Protein AF-C5K5T2-F1 (afdb_monomer)

Secondary structure (DSSP, 8-state):
--------SSTT-S----SB-TTT-SB-B-SSSS-B-S-HHHHHH-SSEEEEE---SSS-HHHHHHHHHHHHTTTS-EEEEEEEEPSS-TTSEEEEEEEEESSHHHHHHHHTS--B--GGGTTPBPEEEETTT--B--TTHHHHHHHHHHHHHHHHHHHHHHHHHH----HHHHHHHHH-S------

Sequence (187 aa):
YPLSPYKRLRPSSLHHYPEVSNVTGERINWYSKDPQSGYEGAKMFGPHTIELDGMPMGRTPEYMQERLRRFFSKFGIVKICRAIPHELDPYQCQGKAYVTFRDRRSVFRALKAPLKFPASLHDKFVRMRDLDTDKRNDPLYLVKSEHNNQQLVSVARQLHQILLREGPRPLSTVWQGVMEQEFKTER

Radius of gyration: 24.68 Å; Cα contacts (8 Å, |Δi|>4): 248; chains: 1; bounding box: 50×38×78 Å

Solvent-accessible surface area (backbone atoms only — not comparable to full-atom values): 11006 Å² total; per-residue (Å²): 130,87,78,74,76,89,75,69,93,56,84,84,60,87,83,69,73,68,63,46,37,92,89,77,73,36,60,43,42,70,91,46,99,60,76,39,66,85,50,63,63,35,74,74,72,35,74,44,23,31,43,35,38,56,47,52,62,88,43,40,25,68,62,50,25,55,54,49,46,63,60,49,48,77,46,38,63,66,74,45,60,44,41,39,48,24,93,92,41,69,61,22,25,60,24,39,32,40,40,21,32,75,44,66,70,27,47,60,52,48,43,71,52,70,49,67,46,56,71,96,48,73,53,35,64,43,45,37,33,33,62,81,75,69,50,62,37,60,78,54,49,65,62,53,50,53,51,50,51,52,49,52,52,51,52,53,51,51,54,50,51,47,39,73,75,73,43,93,71,64,64,79,67,53,57,58,62,72,73,43,88,72,90,73,79,94,126

InterPro domains:
  IPR000504 RNA recognition motif domain [PF00076] (60-112)
  IPR000504 RNA recognition motif domain [PS50102] (48-138)
  IPR012677 Nucleotide-binding alpha-beta plait domain superfamily [G3DSA:3.30.70.330] (57-134)
  IPR035979 RNA-binding domain superfamily [SSF54928] (47-113)

pLDDT: mean 79.69, std 15.02, range [33.97, 96.25]

Foldseek 3Di:
DPPDQDDDPDPPDPPDDPQADPVPRAGWDPVDPDTDRPLVLCVVVHAQKKKKAQFFFPFAFVVVQVVVCVVLVVLHAWPDKTFDADPVGNGTGPRMIMIHHPDNSSSVVVLADWDFDPVVRVRDTIWMARSVPRDIHDNCNVVVVVVVVVLVVVLVVVVVVCCVPPNDDDPVVSVVVSPDPDPDDDD

Structure (mmCIF, N/CA/C/O backbone):
data_AF-C5K5T2-F1
#
_entry.id   AF-C5K5T2-F1
#
loop_
_atom_site.group_PDB
_atom_site.id
_atom_site.type_symbol
_atom_site.label_atom_id
_atom_site.label_alt_id
_atom_site.label_comp_id
_atom_site.label_asym_id
_atom_site.label_entity_id
_atom_site.label_seq_id
_atom_site.pdbx_PDB_ins_code
_atom_site.Cartn_x
_atom_site.Cartn_y
_atom_site.Cartn_z
_atom_site.occupancy
_atom_site.B_iso_or_equiv
_atom_site.auth_seq_id
_atom_site.auth_comp_id
_atom_site.auth_asym_id
_atom_site.auth_atom_id
_atom_site.pdbx_PDB_model_num
ATOM 1 N N . TYR A 1 1 ? -22.416 -7.603 -16.856 1.00 35.41 1 TYR A N 1
ATOM 2 C CA . TYR A 1 1 ? -23.268 -6.611 -17.538 1.00 35.41 1 TYR A CA 1
ATOM 3 C C . TYR A 1 1 ? -22.918 -6.603 -19.013 1.00 35.41 1 TYR A C 1
ATOM 5 O O . TYR A 1 1 ? -21.726 -6.605 -19.304 1.00 35.41 1 TYR A O 1
ATOM 13 N N . PRO A 1 2 ? -23.893 -6.647 -19.936 1.00 36.00 2 PRO A N 1
ATOM 14 C CA . PRO A 1 2 ? -23.592 -6.518 -21.353 1.00 36.00 2 PRO A CA 1
ATOM 15 C C . PRO A 1 2 ? -23.146 -5.075 -21.617 1.00 36.00 2 PRO A C 1
ATOM 17 O O . PRO A 1 2 ? -23.919 -4.133 -21.460 1.00 36.00 2 PRO A O 1
ATOM 20 N N . LEU A 1 3 ? -21.869 -4.905 -21.954 1.00 44.50 3 LEU A N 1
ATOM 21 C CA . LEU A 1 3 ? -21.296 -3.635 -22.391 1.00 44.5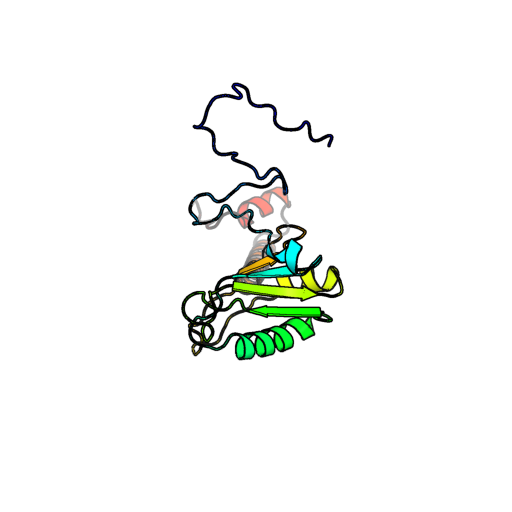0 3 LEU A CA 1
ATOM 22 C C . LEU A 1 3 ? -21.840 -3.341 -23.790 1.00 44.50 3 LEU A C 1
ATOM 24 O O . LEU A 1 3 ? -21.329 -3.866 -24.777 1.00 44.50 3 LEU A O 1
ATOM 28 N N . SER A 1 4 ? -22.898 -2.535 -23.888 1.00 47.34 4 SER A N 1
ATOM 29 C CA . SER A 1 4 ? -23.245 -1.949 -25.184 1.00 47.34 4 SER A CA 1
ATOM 30 C C . SER A 1 4 ? -22.093 -1.033 -25.603 1.00 47.34 4 SER A C 1
ATOM 32 O O . SER A 1 4 ? -21.752 -0.124 -24.841 1.00 47.34 4 SER A O 1
ATOM 34 N N . PRO A 1 5 ? -21.464 -1.263 -26.769 1.00 53.78 5 PRO A N 1
ATOM 35 C CA . PRO A 1 5 ? -20.365 -0.428 -27.222 1.00 53.78 5 PRO A CA 1
ATOM 36 C C . PRO A 1 5 ? -20.865 1.007 -27.399 1.00 53.78 5 PRO A C 1
ATOM 38 O O . PRO A 1 5 ? -21.945 1.237 -27.949 1.00 53.78 5 PRO A O 1
ATOM 41 N N . TYR A 1 6 ? -20.083 1.970 -26.915 1.00 59.44 6 TYR A N 1
ATOM 42 C CA . TYR A 1 6 ? -20.403 3.389 -27.018 1.00 59.44 6 TYR A CA 1
ATOM 43 C C . TYR A 1 6 ? -20.652 3.776 -28.486 1.00 59.44 6 TYR A C 1
ATOM 45 O O . TYR A 1 6 ? -19.745 3.738 -29.320 1.00 59.44 6 TYR A O 1
ATOM 53 N N . LYS A 1 7 ? -21.895 4.149 -28.810 1.00 56.34 7 LYS A N 1
ATOM 54 C CA . LYS A 1 7 ? -22.274 4.695 -30.119 1.00 56.34 7 LYS A CA 1
ATOM 55 C C . LYS A 1 7 ? -22.286 6.217 -30.036 1.00 56.34 7 LYS A C 1
ATOM 57 O O . LYS A 1 7 ? -23.031 6.795 -29.249 1.00 56.34 7 LYS A O 1
ATOM 62 N N . ARG A 1 8 ? -21.474 6.866 -30.874 1.00 56.47 8 ARG A N 1
ATOM 63 C CA . ARG A 1 8 ? -21.438 8.330 -30.995 1.00 56.47 8 ARG A CA 1
ATOM 64 C C . ARG A 1 8 ? -22.813 8.864 -31.409 1.00 56.47 8 ARG A C 1
ATOM 66 O O . ARG A 1 8 ? -23.367 8.408 -32.403 1.00 56.47 8 ARG A O 1
ATOM 73 N N . LEU A 1 9 ? -23.296 9.892 -30.709 1.00 59.03 9 LEU A N 1
ATOM 74 C CA . LEU A 1 9 ? -24.494 10.656 -31.094 1.00 59.03 9 LEU A CA 1
ATOM 75 C C . LEU A 1 9 ? -24.291 11.420 -32.415 1.00 59.03 9 LEU A C 1
ATOM 77 O O . LEU A 1 9 ? -25.218 11.542 -33.209 1.00 59.03 9 LEU A O 1
ATOM 81 N N . ARG A 1 10 ? -23.067 11.899 -32.678 1.00 66.25 10 ARG A N 1
ATOM 82 C CA . ARG A 1 10 ? -22.646 12.460 -33.972 1.00 66.25 10 ARG A CA 1
ATOM 83 C C . ARG A 1 10 ? -21.270 11.903 -34.345 1.00 66.25 10 ARG A C 1
ATOM 85 O O . ARG A 1 10 ? -20.282 12.309 -33.734 1.00 66.25 10 ARG A O 1
ATOM 92 N N . PRO A 1 11 ? -21.172 10.988 -35.326 1.00 61.81 11 PRO A N 1
ATOM 93 C CA . PRO A 1 11 ? -19.897 10.381 -35.715 1.00 61.81 11 PRO A CA 1
ATOM 94 C C . PRO A 1 11 ? -18.838 11.408 -36.143 1.00 61.81 11 PRO A C 1
ATOM 96 O O . PRO A 1 11 ? -17.649 11.166 -35.942 1.00 61.81 11 PRO A O 1
ATOM 99 N N . SER A 1 12 ? -19.290 12.545 -36.686 1.00 59.56 12 SER A N 1
ATOM 100 C CA . SER A 1 12 ? -18.498 13.619 -37.293 1.00 59.56 12 SER A CA 1
ATOM 101 C C . SER A 1 12 ? -17.975 14.691 -36.329 1.00 59.56 12 SER A C 1
ATOM 103 O O . SER A 1 12 ? -17.227 15.564 -36.756 1.00 59.56 12 SER A O 1
ATOM 105 N N . SER A 1 13 ? -18.355 14.672 -35.047 1.00 54.59 13 SER A N 1
ATOM 106 C CA . SER A 1 13 ? -17.868 15.675 -34.091 1.00 54.59 13 SER A CA 1
ATOM 107 C C . SER A 1 13 ? -16.453 15.329 -33.613 1.00 54.59 13 SER A C 1
ATOM 109 O O . SER A 1 13 ? -16.242 14.282 -33.004 1.00 54.59 13 SER A O 1
ATOM 111 N N . LEU A 1 14 ? -15.491 16.221 -33.871 1.00 54.31 14 LEU A N 1
ATOM 112 C CA . LEU A 1 14 ? -14.090 16.109 -33.433 1.00 54.31 14 LEU A CA 1
ATOM 113 C C . LEU A 1 14 ? -13.870 16.521 -31.964 1.00 54.31 14 LEU A C 1
ATOM 115 O O . LEU A 1 14 ? -12.767 16.374 -31.451 1.00 54.31 14 LEU A O 1
ATOM 119 N N . HIS A 1 15 ? -14.895 17.043 -31.283 1.00 52.91 15 HIS A N 1
ATOM 120 C CA . HIS A 1 15 ? -14.737 17.745 -30.001 1.00 52.91 15 HIS A CA 1
ATOM 121 C C . HIS A 1 15 ? -15.060 16.920 -28.749 1.00 52.91 15 HIS A C 1
ATOM 123 O O . HIS A 1 15 ? -14.936 17.436 -27.643 1.00 52.91 15 HIS A O 1
ATOM 129 N N . HIS A 1 16 ? -15.440 15.648 -28.884 1.00 57.75 16 HIS A N 1
ATOM 130 C CA . HIS A 1 16 ? -15.626 14.772 -27.727 1.00 57.75 16 HIS A CA 1
ATOM 131 C C . HIS A 1 16 ? -14.458 13.798 -27.599 1.00 57.75 16 HIS A C 1
ATOM 133 O O . HIS A 1 16 ? -14.408 12.769 -28.277 1.00 57.75 16 HIS A O 1
ATOM 139 N N . TYR A 1 17 ? -13.529 14.124 -26.699 1.00 62.12 17 TYR A N 1
ATOM 140 C CA . TYR A 1 17 ? -12.576 13.147 -26.188 1.00 62.12 17 TYR A CA 1
ATOM 141 C C . TYR A 1 17 ? -13.359 12.051 -25.459 1.00 62.12 17 TYR A C 1
ATOM 143 O O . TYR A 1 17 ? -14.250 12.377 -24.668 1.00 62.12 17 TYR A O 1
ATOM 151 N N . PRO A 1 18 ? -13.088 10.761 -25.717 1.00 67.06 18 PRO A N 1
ATOM 152 C CA . PRO A 1 18 ? -13.735 9.708 -24.960 1.00 67.06 18 PRO A CA 1
ATOM 153 C C . PRO A 1 18 ? -13.369 9.870 -23.483 1.00 67.06 18 PRO A C 1
ATOM 155 O O . PRO A 1 18 ? -12.200 9.849 -23.107 1.00 67.06 18 PRO A O 1
ATOM 158 N N . GLU A 1 19 ? -14.379 10.051 -22.633 1.00 69.31 19 GLU A N 1
ATOM 159 C CA . GLU A 1 19 ? -14.174 10.147 -21.183 1.00 69.31 19 GLU A CA 1
ATOM 160 C C . GLU A 1 19 ? -13.616 8.839 -20.615 1.00 69.31 19 GLU A C 1
ATOM 162 O O . GLU A 1 19 ? -12.980 8.837 -19.564 1.00 69.31 19 GLU A O 1
ATOM 167 N N . VAL A 1 20 ? -13.849 7.733 -21.328 1.00 72.62 20 VAL A N 1
ATOM 168 C CA . VAL A 1 20 ? -13.567 6.368 -20.911 1.00 72.62 20 VAL A CA 1
ATOM 169 C C . VAL A 1 20 ? -12.807 5.629 -22.013 1.00 72.62 20 VAL A C 1
ATOM 171 O O . VAL A 1 20 ? -13.146 5.725 -23.191 1.00 72.62 20 VAL A O 1
ATOM 174 N N . SER A 1 21 ? -11.777 4.877 -21.640 1.00 66.44 21 SER A N 1
ATOM 175 C CA . SER A 1 21 ? -10.972 4.073 -22.557 1.00 66.44 21 SER A CA 1
ATOM 176 C C . SER A 1 21 ? -11.772 2.908 -23.126 1.00 66.44 21 SER A C 1
ATOM 178 O O . SER A 1 21 ? -12.371 2.129 -22.393 1.00 66.44 21 SER A O 1
ATOM 180 N N . ASN A 1 22 ? -11.722 2.738 -24.448 1.00 60.41 22 ASN A N 1
ATOM 181 C CA . ASN A 1 22 ? -12.384 1.626 -25.137 1.00 60.41 22 ASN A CA 1
ATOM 182 C C . ASN A 1 22 ? -11.751 0.259 -24.826 1.00 60.41 22 ASN A C 1
ATOM 184 O O . ASN A 1 22 ? -12.369 -0.769 -25.081 1.00 60.41 22 ASN A O 1
ATOM 188 N N . VAL A 1 23 ? -10.514 0.244 -24.320 1.00 60.78 23 VAL A N 1
ATOM 189 C CA . VAL A 1 23 ? -9.774 -0.988 -24.011 1.00 60.78 23 VAL A CA 1
ATOM 190 C C . VAL A 1 23 ? -10.011 -1.419 -22.568 1.00 60.78 23 VAL A C 1
ATOM 192 O O . VAL A 1 23 ? -10.144 -2.608 -22.299 1.00 60.78 23 VAL A O 1
ATOM 195 N N . THR A 1 24 ? -10.049 -0.459 -21.643 1.00 61.28 24 THR A N 1
ATOM 196 C CA . THR A 1 24 ? -10.096 -0.723 -20.195 1.00 61.28 24 THR A CA 1
ATOM 197 C C . THR A 1 24 ? -11.450 -0.407 -19.566 1.00 61.28 24 THR A C 1
ATOM 199 O O . THR A 1 24 ? -11.773 -0.965 -18.526 1.00 61.28 24 THR A O 1
ATOM 202 N N . GLY A 1 25 ? -12.276 0.438 -20.189 1.00 68.12 25 GLY A N 1
ATOM 203 C CA . GLY A 1 25 ? -13.557 0.871 -19.624 1.00 68.12 25 GLY A CA 1
ATOM 204 C C . GLY A 1 25 ? -13.422 1.891 -18.487 1.00 68.12 25 GLY A C 1
ATOM 205 O O . GLY A 1 25 ? -14.394 2.145 -17.780 1.00 68.12 25 GLY A O 1
ATOM 206 N N . GLU A 1 26 ? -12.247 2.501 -18.316 1.00 69.00 26 GLU A N 1
ATOM 207 C CA . GLU A 1 26 ? -11.931 3.426 -17.218 1.00 69.00 26 GLU A CA 1
ATOM 208 C C . GLU A 1 26 ? -11.691 4.855 -17.695 1.00 69.00 26 GLU A C 1
ATOM 210 O O . GLU A 1 26 ? -11.410 5.087 -18.871 1.00 69.00 26 GLU A O 1
ATOM 215 N N . ARG A 1 27 ? -11.784 5.822 -16.771 1.00 72.06 27 ARG A N 1
ATOM 216 C CA . ARG A 1 27 ? -11.590 7.241 -17.085 1.00 72.06 27 ARG A CA 1
ATOM 217 C C . ARG A 1 27 ? -10.184 7.505 -17.615 1.00 72.06 27 ARG A C 1
ATOM 219 O O . ARG A 1 27 ? -9.207 7.168 -16.954 1.00 72.06 27 ARG A O 1
ATOM 226 N N . ILE A 1 28 ? -10.100 8.153 -18.772 1.00 73.94 28 ILE A N 1
ATOM 227 C CA . ILE A 1 28 ? -8.819 8.538 -19.365 1.00 73.94 28 ILE A CA 1
ATOM 228 C C . ILE A 1 28 ? -8.346 9.853 -18.747 1.00 73.94 28 ILE A C 1
ATOM 230 O O . ILE A 1 28 ? -9.074 10.849 -18.729 1.00 73.94 28 ILE A O 1
ATOM 234 N N . ASN A 1 29 ? -7.098 9.871 -18.288 1.00 74.62 29 ASN A N 1
ATOM 235 C CA . ASN A 1 29 ? -6.396 11.106 -17.987 1.00 74.62 29 ASN A CA 1
ATOM 236 C C . ASN A 1 29 ? -5.827 11.709 -19.281 1.00 74.62 29 ASN A C 1
ATOM 238 O O . ASN A 1 29 ? -4.866 11.187 -19.845 1.00 74.62 29 ASN A O 1
ATOM 242 N N . TRP A 1 30 ? -6.422 12.817 -19.723 1.00 74.94 30 TRP A N 1
ATOM 243 C CA . TRP A 1 30 ? -6.027 13.559 -20.927 1.00 74.94 30 TRP A CA 1
ATOM 244 C C . TRP A 1 30 ? -4.994 14.664 -20.671 1.00 74.94 30 TRP A C 1
ATOM 246 O O . TRP A 1 30 ? -4.532 15.290 -21.618 1.00 74.94 30 TRP A O 1
ATOM 256 N N . TYR A 1 31 ? -4.631 14.930 -19.412 1.00 67.94 31 TYR A N 1
ATOM 257 C CA . TYR A 1 31 ? -3.646 15.967 -19.078 1.00 67.94 31 TYR A CA 1
ATOM 258 C C . TYR A 1 31 ? -2.200 15.544 -19.378 1.00 67.94 31 TYR A C 1
ATOM 260 O O . TYR A 1 31 ? -1.294 16.377 -19.366 1.00 67.94 31 TYR A O 1
ATOM 268 N N . SER A 1 32 ? -1.971 14.254 -19.620 1.00 66.56 32 SER A N 1
ATOM 269 C CA . SER A 1 32 ? -0.669 13.688 -19.973 1.00 66.56 32 SER A CA 1
ATOM 270 C C . SER A 1 32 ? -0.459 13.689 -21.493 1.00 66.56 32 SER A C 1
ATOM 272 O O . SER A 1 32 ? -1.425 13.700 -22.250 1.00 66.56 32 SER A O 1
ATOM 274 N N . LYS A 1 33 ? 0.808 13.667 -21.947 1.00 70.31 33 LYS A N 1
ATOM 275 C CA . LYS A 1 33 ? 1.155 13.610 -23.385 1.00 70.31 33 LYS A CA 1
ATOM 276 C C . LYS A 1 33 ? 0.481 12.435 -24.097 1.00 70.31 33 LYS A C 1
ATOM 278 O O . LYS A 1 33 ? 0.004 12.600 -25.213 1.00 70.31 33 LYS A O 1
ATOM 283 N N . ASP A 1 34 ? 0.414 11.296 -23.412 1.00 76.25 34 ASP A N 1
ATOM 284 C CA . ASP A 1 34 ? -0.321 10.117 -23.845 1.00 76.25 34 ASP A CA 1
ATOM 285 C C . ASP A 1 34 ? -1.530 9.889 -22.926 1.00 76.25 34 ASP A C 1
ATOM 287 O O . ASP A 1 34 ? -1.398 10.037 -21.705 1.00 76.25 34 ASP A O 1
ATOM 291 N N . PRO A 1 35 ? -2.701 9.513 -23.472 1.00 72.62 35 PRO A N 1
ATOM 292 C CA . PRO A 1 35 ? -3.875 9.190 -22.672 1.00 72.62 35 PRO A CA 1
ATOM 293 C C . PRO A 1 35 ? -3.607 7.961 -21.798 1.00 72.62 35 PRO A C 1
ATOM 295 O O . PRO A 1 35 ? -3.318 6.878 -22.309 1.00 72.62 35 PRO A O 1
ATOM 298 N N . GLN A 1 36 ? -3.737 8.123 -20.481 1.00 74.06 36 GLN A N 1
ATOM 299 C CA . GLN A 1 36 ? -3.474 7.059 -19.505 1.00 74.06 36 GLN A CA 1
ATOM 300 C C . GLN A 1 36 ? -4.751 6.625 -18.780 1.00 74.06 36 GLN A C 1
ATOM 302 O O . GLN A 1 36 ? -5.565 7.456 -18.376 1.00 74.06 36 GLN A O 1
ATOM 307 N N . SER A 1 37 ? -4.903 5.313 -18.596 1.00 74.88 37 SER A N 1
ATOM 308 C CA . SER A 1 37 ? -5.978 4.675 -17.819 1.00 74.88 37 SER A CA 1
ATOM 309 C C . SER A 1 37 ? -5.605 4.556 -16.338 1.00 74.88 37 SER A C 1
ATOM 311 O O . SER A 1 37 ? -6.477 4.505 -15.474 1.00 74.88 37 SER A O 1
ATOM 313 N N . GLY A 1 38 ? -4.302 4.488 -16.029 1.00 75.12 38 GLY A N 1
ATOM 314 C CA . GLY A 1 38 ? -3.792 4.256 -14.672 1.00 75.12 38 GLY A CA 1
ATOM 315 C C . GLY A 1 38 ? -3.755 2.781 -14.251 1.00 75.12 38 GLY A C 1
ATOM 316 O O . GLY A 1 38 ? -3.515 2.489 -13.082 1.00 75.12 38 GLY A O 1
ATOM 317 N N . TYR A 1 39 ? -3.995 1.860 -15.189 1.00 78.62 39 TYR A N 1
ATOM 318 C CA . TYR A 1 39 ? -3.937 0.402 -15.001 1.00 78.62 39 TYR A CA 1
ATOM 319 C C . TYR A 1 39 ? -2.915 -0.254 -15.942 1.00 78.62 39 TYR A C 1
ATOM 321 O O . TYR A 1 39 ? -2.864 -1.480 -16.078 1.00 78.62 39 TYR A O 1
ATOM 329 N N . GLU A 1 40 ? -2.050 0.547 -16.578 1.00 79.69 40 GLU A N 1
ATOM 330 C CA . GLU A 1 40 ? -0.994 0.041 -17.461 1.00 79.69 40 GLU A CA 1
ATOM 331 C C . GLU A 1 40 ? -0.062 -0.932 -16.719 1.00 79.69 40 GLU A C 1
ATOM 333 O O . GLU A 1 40 ? 0.391 -1.922 -17.296 1.00 79.69 40 GLU A O 1
ATOM 338 N N . GLY A 1 41 ? 0.159 -0.701 -15.417 1.00 76.88 41 GLY A N 1
ATOM 339 C CA . GLY A 1 41 ? 0.952 -1.576 -14.554 1.00 76.88 41 GLY A CA 1
ATOM 340 C C . GLY A 1 41 ? 0.412 -3.008 -14.472 1.00 76.88 41 GLY A C 1
ATOM 341 O O . GLY A 1 41 ? 1.186 -3.952 -14.608 1.00 76.88 41 GLY A O 1
ATOM 342 N N . ALA A 1 42 ? -0.904 -3.197 -14.332 1.00 80.94 42 ALA A N 1
ATOM 343 C CA . ALA A 1 42 ? -1.506 -4.534 -14.292 1.00 80.94 42 ALA A CA 1
ATOM 344 C C . ALA A 1 42 ? -1.403 -5.235 -15.652 1.00 80.94 42 ALA A C 1
ATOM 346 O O . ALA A 1 42 ? -1.144 -6.434 -15.729 1.00 80.94 42 ALA A O 1
ATOM 347 N N . LYS A 1 43 ? -1.529 -4.478 -16.749 1.00 82.31 43 LYS A N 1
ATOM 348 C CA . LYS A 1 43 ? -1.364 -5.020 -18.102 1.00 82.31 43 LYS A CA 1
ATOM 349 C C . LYS A 1 43 ? 0.073 -5.478 -18.373 1.00 82.31 43 LYS A C 1
ATOM 351 O O . LYS A 1 43 ? 0.262 -6.487 -19.046 1.00 82.31 43 LYS A O 1
ATOM 356 N N . MET A 1 44 ? 1.073 -4.755 -17.862 1.00 84.81 44 MET A N 1
ATOM 357 C CA . MET A 1 44 ? 2.484 -5.111 -18.047 1.00 84.81 44 MET A CA 1
ATOM 358 C C . MET A 1 44 ? 2.965 -6.222 -17.111 1.00 84.81 44 MET A C 1
ATOM 360 O O . MET A 1 44 ? 3.696 -7.107 -17.550 1.00 84.81 44 MET A O 1
ATOM 364 N N . PHE A 1 45 ? 2.595 -6.179 -15.828 1.00 87.06 45 PHE A N 1
ATOM 365 C CA . PHE A 1 45 ? 3.153 -7.080 -14.810 1.00 87.06 45 PHE A CA 1
ATOM 366 C C . PHE A 1 45 ? 2.229 -8.246 -14.431 1.00 87.06 45 PHE A C 1
ATOM 368 O O . PHE A 1 45 ? 2.689 -9.211 -13.816 1.00 87.06 45 PHE A O 1
ATOM 375 N N . GLY A 1 46 ? 0.966 -8.202 -14.859 1.00 87.50 46 GLY A N 1
ATOM 376 C CA . GLY A 1 46 ? -0.027 -9.249 -14.653 1.00 87.50 46 GLY A CA 1
ATOM 377 C C . GLY A 1 46 ? -0.953 -8.998 -13.454 1.00 87.50 46 GLY A C 1
ATOM 378 O O . GLY A 1 46 ? -1.022 -7.888 -12.933 1.00 87.50 46 GLY A O 1
ATOM 379 N N . PRO A 1 47 ? -1.705 -10.027 -13.023 1.00 89.81 47 PRO A N 1
ATOM 380 C CA . PRO A 1 47 ? -2.600 -9.923 -11.875 1.00 89.81 47 PRO A CA 1
ATOM 381 C C . PRO A 1 47 ? -1.820 -9.853 -10.557 1.00 89.81 47 PRO A C 1
ATOM 383 O O . PRO A 1 47 ? -0.672 -10.300 -10.467 1.00 89.81 47 PRO A O 1
ATOM 386 N N . HIS A 1 48 ? -2.489 -9.396 -9.498 1.00 93.12 48 HIS A N 1
ATOM 387 C CA . HIS A 1 48 ? -1.944 -9.236 -8.146 1.00 93.12 48 HIS A CA 1
ATOM 388 C C . HIS A 1 48 ? -0.812 -8.202 -8.062 1.00 93.12 48 HIS A C 1
ATOM 390 O O . HIS A 1 48 ? 0.127 -8.351 -7.263 1.00 93.12 48 HIS A O 1
ATOM 396 N N . THR A 1 49 ? -0.895 -7.164 -8.894 1.00 93.25 49 THR A N 1
ATOM 397 C CA . THR A 1 49 ? 0.057 -6.056 -8.924 1.00 93.25 49 THR A CA 1
ATOM 398 C C . THR A 1 49 ? -0.436 -4.891 -8.076 1.00 93.25 49 THR A C 1
ATOM 400 O O . THR A 1 49 ? -1.547 -4.389 -8.233 1.00 93.25 49 THR A O 1
ATOM 403 N N . ILE A 1 50 ? 0.438 -4.430 -7.190 1.00 94.06 50 ILE A N 1
ATOM 404 C CA . ILE A 1 50 ? 0.263 -3.217 -6.401 1.00 94.06 50 ILE A CA 1
ATOM 405 C C . ILE A 1 50 ? 1.063 -2.097 -7.054 1.00 94.06 50 ILE A C 1
ATOM 407 O O . ILE A 1 50 ? 2.256 -2.257 -7.320 1.00 94.06 50 ILE A O 1
ATOM 411 N N . GLU A 1 51 ? 0.416 -0.958 -7.258 1.00 94.44 51 GLU A N 1
ATOM 412 C CA . GLU A 1 51 ? 1.059 0.315 -7.554 1.00 94.44 51 GLU A CA 1
ATOM 413 C C . GLU A 1 51 ? 1.444 1.022 -6.251 1.00 94.44 51 GLU A C 1
ATOM 415 O O . GLU A 1 51 ? 0.647 1.143 -5.319 1.00 94.44 51 GLU A O 1
ATOM 420 N N . LEU A 1 52 ? 2.688 1.482 -6.200 1.00 92.69 52 LEU A N 1
ATOM 421 C CA . LEU A 1 52 ? 3.268 2.274 -5.131 1.00 92.69 52 LEU A CA 1
ATOM 422 C C . LEU A 1 52 ? 3.518 3.678 -5.664 1.00 92.69 52 LEU A C 1
ATOM 424 O O . LEU A 1 52 ? 4.218 3.841 -6.664 1.00 92.69 52 LEU A O 1
ATOM 428 N N . ASP A 1 53 ? 2.993 4.671 -4.964 1.00 91.06 53 ASP A N 1
ATOM 429 C CA . ASP A 1 53 ? 3.146 6.084 -5.285 1.00 91.06 53 ASP A CA 1
ATOM 430 C C . ASP A 1 53 ? 3.816 6.830 -4.120 1.00 91.06 53 ASP A C 1
ATOM 432 O O . ASP A 1 53 ? 3.618 6.501 -2.944 1.00 91.06 53 ASP A O 1
ATOM 436 N N . GLY A 1 54 ? 4.626 7.836 -4.448 1.00 86.56 54 GLY A N 1
ATOM 437 C CA . GLY A 1 54 ? 5.427 8.598 -3.487 1.00 86.56 54 GLY A CA 1
ATOM 438 C C . GLY A 1 54 ? 6.831 8.037 -3.232 1.00 86.56 54 GLY A C 1
ATOM 439 O O . GLY A 1 54 ? 7.395 8.263 -2.159 1.00 86.56 54 GLY A O 1
ATOM 440 N N . MET A 1 55 ? 7.417 7.321 -4.197 1.00 88.38 55 MET A N 1
ATOM 441 C CA . MET A 1 55 ? 8.805 6.854 -4.108 1.00 88.38 55 MET A CA 1
ATOM 442 C C . MET A 1 55 ? 9.798 8.039 -4.052 1.00 88.38 55 MET A C 1
ATOM 444 O O . MET A 1 55 ? 9.600 9.050 -4.729 1.00 88.38 55 MET A O 1
ATOM 448 N N . PRO A 1 56 ? 10.875 7.954 -3.249 1.00 84.06 56 PRO A N 1
ATOM 449 C CA . PRO A 1 56 ? 11.866 9.020 -3.126 1.00 84.06 56 PRO A CA 1
ATOM 450 C C . PRO A 1 56 ? 12.684 9.178 -4.415 1.00 84.06 56 PRO A C 1
ATOM 452 O O . PRO A 1 56 ? 13.084 8.189 -5.026 1.00 84.06 56 PRO A O 1
ATOM 455 N N . MET A 1 57 ? 12.989 10.423 -4.787 1.00 77.31 57 MET A N 1
ATOM 456 C CA . MET A 1 57 ? 13.678 10.767 -6.044 1.00 77.31 57 MET A CA 1
ATOM 457 C C . MET A 1 57 ? 15.213 10.870 -5.921 1.00 77.31 57 MET A C 1
ATOM 459 O O . MET A 1 57 ? 15.876 11.337 -6.831 1.00 77.31 57 MET A O 1
ATOM 463 N N . GLY A 1 58 ? 15.811 10.414 -4.818 1.00 73.75 58 GLY A N 1
ATOM 464 C CA . GLY A 1 58 ? 17.256 10.555 -4.559 1.00 73.75 58 GLY A CA 1
ATOM 465 C C . GLY A 1 58 ? 18.076 9.265 -4.651 1.00 73.75 58 GLY A C 1
ATOM 466 O O . GLY A 1 58 ? 19.201 9.228 -4.154 1.00 73.75 58 GLY A O 1
ATOM 467 N N . ARG A 1 59 ? 17.506 8.169 -5.170 1.00 82.19 59 ARG A N 1
ATOM 468 C CA . ARG A 1 59 ? 18.160 6.848 -5.219 1.00 82.19 59 ARG A CA 1
ATOM 469 C C . ARG A 1 59 ? 17.875 6.116 -6.522 1.00 82.19 59 ARG A C 1
ATOM 471 O O . ARG A 1 59 ? 16.829 6.321 -7.138 1.00 82.19 59 ARG A O 1
ATOM 478 N N . THR A 1 60 ? 18.787 5.205 -6.857 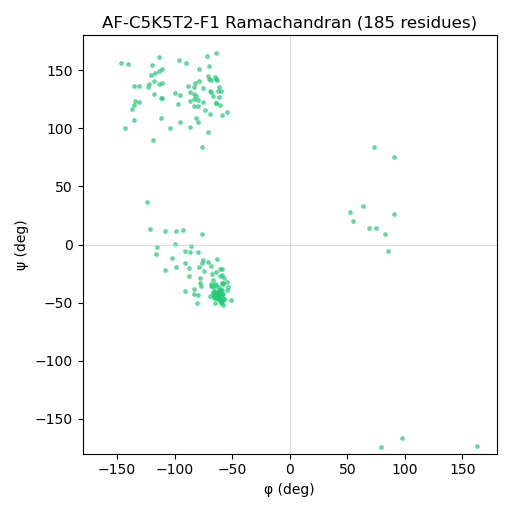1.00 88.56 60 THR A N 1
ATOM 479 C CA . THR A 1 60 ? 18.678 4.377 -8.053 1.00 88.56 60 THR A CA 1
ATOM 480 C C . THR A 1 60 ? 17.479 3.431 -7.981 1.00 88.56 60 THR A C 1
ATOM 482 O O . THR A 1 60 ? 17.162 2.901 -6.901 1.00 88.56 60 THR A O 1
ATOM 485 N N . PRO A 1 61 ? 16.809 3.180 -9.117 1.00 89.56 61 PRO A N 1
ATOM 486 C CA . PRO A 1 61 ? 15.716 2.220 -9.195 1.00 89.56 61 PRO A CA 1
ATOM 487 C C . PRO A 1 61 ? 16.093 0.833 -8.673 1.00 89.56 61 PRO A C 1
ATOM 489 O O . PRO A 1 61 ? 15.261 0.176 -8.050 1.00 89.56 61 PRO A O 1
ATOM 492 N N . GLU A 1 62 ? 17.323 0.372 -8.898 1.00 90.81 62 GLU A N 1
ATOM 493 C CA . GLU A 1 62 ? 17.818 -0.945 -8.474 1.00 90.81 62 GLU A CA 1
ATOM 494 C C . GLU A 1 62 ? 17.886 -1.039 -6.949 1.00 90.81 62 GLU A C 1
ATOM 496 O O . GLU A 1 62 ? 17.414 -2.011 -6.353 1.00 90.81 62 GLU A O 1
ATOM 501 N N . TYR A 1 63 ? 18.408 0.009 -6.303 1.00 90.38 63 TYR A N 1
ATOM 502 C CA . TYR A 1 63 ? 18.462 0.091 -4.847 1.00 90.38 63 TYR A CA 1
ATOM 503 C C . TYR A 1 63 ? 17.058 0.036 -4.237 1.00 90.38 63 TYR A C 1
ATOM 505 O O . TYR A 1 63 ? 16.811 -0.686 -3.263 1.00 90.38 63 TYR A O 1
ATOM 513 N N . MET A 1 64 ? 16.120 0.782 -4.828 1.00 89.88 64 MET A N 1
ATOM 514 C CA . MET A 1 64 ? 14.734 0.797 -4.369 1.00 89.88 64 MET A CA 1
ATOM 515 C C . MET A 1 64 ? 14.048 -0.550 -4.599 1.00 89.88 64 MET A C 1
ATOM 517 O O . MET A 1 64 ? 13.357 -1.027 -3.700 1.00 89.88 64 MET A O 1
ATOM 521 N N . GLN A 1 65 ? 14.276 -1.199 -5.742 1.00 92.50 65 GLN A N 1
ATOM 522 C CA . GLN A 1 65 ? 13.737 -2.529 -6.039 1.00 92.50 65 GLN A CA 1
ATOM 523 C C . GLN A 1 65 ? 14.153 -3.556 -4.983 1.00 92.50 65 GLN A C 1
ATOM 525 O O . GLN A 1 65 ? 13.297 -4.261 -4.452 1.00 92.50 65 GLN A O 1
ATOM 530 N N . GLU A 1 66 ? 15.433 -3.598 -4.611 1.00 91.94 66 GLU A N 1
ATOM 531 C CA . GLU A 1 66 ? 15.932 -4.536 -3.600 1.00 91.94 66 GLU A CA 1
ATOM 532 C C . GLU A 1 66 ? 15.327 -4.258 -2.208 1.00 91.94 66 GLU A C 1
ATOM 534 O O . GLU A 1 66 ? 14.862 -5.174 -1.522 1.00 91.94 66 GLU A O 1
ATOM 539 N N . ARG A 1 67 ? 15.249 -2.982 -1.800 1.00 90.88 67 ARG A N 1
ATOM 540 C CA . ARG A 1 67 ? 14.608 -2.558 -0.539 1.00 90.88 67 ARG A CA 1
ATOM 541 C C . ARG A 1 67 ? 13.131 -2.949 -0.480 1.00 90.88 67 ARG A C 1
ATOM 543 O O . ARG A 1 67 ? 12.691 -3.525 0.518 1.00 90.88 67 ARG A O 1
ATOM 550 N N . LEU A 1 68 ? 12.376 -2.637 -1.534 1.00 92.44 68 LEU A N 1
ATOM 551 C CA . LEU A 1 68 ? 10.957 -2.967 -1.631 1.00 92.44 68 LEU A CA 1
ATOM 552 C C . LEU A 1 68 ? 10.761 -4.482 -1.626 1.00 92.44 68 LEU A C 1
ATOM 554 O O . LEU A 1 68 ? 9.933 -4.986 -0.870 1.00 92.44 68 LEU A O 1
ATOM 558 N N . ARG A 1 69 ? 11.572 -5.227 -2.385 1.00 94.31 69 ARG A N 1
ATOM 559 C CA . ARG A 1 69 ? 11.510 -6.689 -2.418 1.00 94.31 69 ARG A CA 1
ATOM 560 C C . ARG A 1 69 ? 11.704 -7.288 -1.028 1.00 94.31 69 ARG A C 1
ATOM 562 O O . ARG A 1 69 ? 10.893 -8.118 -0.622 1.00 94.31 69 ARG A O 1
ATOM 569 N N . ARG A 1 70 ? 12.703 -6.834 -0.261 1.00 93.25 70 ARG A N 1
ATOM 570 C CA . ARG A 1 70 ? 12.915 -7.278 1.132 1.00 93.25 70 ARG A CA 1
ATOM 571 C C . ARG A 1 70 ? 11.733 -6.953 2.043 1.00 93.25 70 ARG A C 1
ATOM 573 O O . ARG A 1 70 ? 11.352 -7.786 2.862 1.00 93.25 70 ARG A O 1
ATOM 580 N N . PHE A 1 71 ? 11.146 -5.765 1.905 1.00 91.88 71 PHE A N 1
ATOM 581 C CA . PHE A 1 71 ? 9.977 -5.373 2.693 1.00 91.88 71 PHE A CA 1
ATOM 582 C C . PHE A 1 71 ? 8.760 -6.248 2.370 1.00 91.88 71 PHE A C 1
ATOM 584 O O . PHE A 1 71 ? 8.158 -6.830 3.272 1.00 91.88 71 PHE A O 1
ATOM 591 N N . PHE A 1 72 ? 8.437 -6.397 1.085 1.00 94.25 72 PHE A N 1
ATOM 592 C CA . PHE A 1 72 ? 7.247 -7.113 0.639 1.00 94.25 72 PHE A CA 1
ATOM 593 C C . PHE A 1 72 ? 7.351 -8.633 0.752 1.00 94.25 72 PHE A C 1
ATOM 595 O O . PHE A 1 72 ? 6.326 -9.297 0.916 1.00 94.25 72 PHE A O 1
ATOM 602 N N . SER A 1 73 ? 8.569 -9.182 0.773 1.00 94.56 73 SER A N 1
ATOM 603 C CA . SER A 1 73 ? 8.798 -10.617 0.998 1.00 94.56 73 SER A CA 1
ATOM 604 C C . SER A 1 73 ? 8.241 -11.106 2.343 1.00 94.56 73 SER A C 1
ATOM 606 O O . SER A 1 73 ? 7.948 -12.288 2.488 1.00 94.56 73 SER A O 1
ATOM 608 N N . LYS A 1 74 ? 8.017 -10.207 3.314 1.00 94.44 74 LYS A N 1
ATOM 609 C CA . LYS A 1 74 ? 7.378 -10.531 4.602 1.00 94.44 74 LYS A CA 1
ATOM 610 C C . LYS A 1 74 ? 5.901 -10.925 4.470 1.00 94.44 74 LYS A C 1
ATOM 612 O O . LYS A 1 74 ? 5.378 -11.621 5.335 1.00 94.44 74 LYS A O 1
ATOM 617 N N . PHE A 1 75 ? 5.217 -10.477 3.416 1.00 93.25 75 PHE A N 1
ATOM 618 C CA . PHE A 1 75 ? 3.780 -10.718 3.223 1.00 93.25 75 PHE A CA 1
ATOM 619 C C . PHE A 1 75 ? 3.489 -11.886 2.272 1.00 93.25 75 PHE A C 1
ATOM 621 O O . PHE A 1 75 ? 2.382 -12.438 2.285 1.00 93.25 75 PHE A O 1
ATOM 628 N N . GLY A 1 76 ? 4.471 -12.273 1.455 1.00 93.38 76 GLY A N 1
ATOM 629 C CA . GLY A 1 76 ? 4.413 -13.427 0.565 1.00 93.38 76 GLY A CA 1
ATOM 630 C C . GLY A 1 76 ? 5.474 -13.392 -0.528 1.00 93.38 76 GLY A C 1
ATOM 631 O O . GLY A 1 76 ? 6.345 -12.526 -0.552 1.00 93.38 76 GLY A O 1
ATOM 632 N N . ILE A 1 77 ? 5.383 -14.344 -1.457 1.00 94.81 77 ILE A N 1
ATOM 633 C CA . ILE A 1 77 ? 6.353 -14.495 -2.545 1.00 94.81 77 ILE A CA 1
ATOM 634 C C . ILE A 1 77 ? 6.143 -13.385 -3.582 1.00 94.81 77 ILE A C 1
ATOM 636 O O . ILE A 1 77 ? 5.108 -13.333 -4.256 1.00 94.81 77 ILE A O 1
ATOM 640 N N . VAL A 1 78 ? 7.148 -12.521 -3.724 1.00 95.94 78 VAL A N 1
ATOM 641 C CA . VAL A 1 78 ? 7.196 -11.456 -4.735 1.00 95.94 78 VAL A CA 1
ATOM 642 C C . VAL A 1 78 ? 7.708 -12.038 -6.054 1.00 95.94 78 VAL A C 1
ATOM 644 O O . VAL A 1 78 ? 8.832 -12.537 -6.112 1.00 95.94 78 VAL A O 1
ATOM 647 N N . LYS A 1 79 ? 6.890 -11.965 -7.110 1.00 94.56 79 LYS A N 1
ATOM 648 C CA . LYS A 1 79 ? 7.262 -12.384 -8.472 1.00 94.56 79 LYS A CA 1
ATOM 649 C C . LYS A 1 79 ? 8.077 -11.309 -9.178 1.00 94.56 79 LYS A C 1
ATOM 651 O O . LYS A 1 79 ? 9.133 -11.596 -9.726 1.00 94.56 79 LYS A O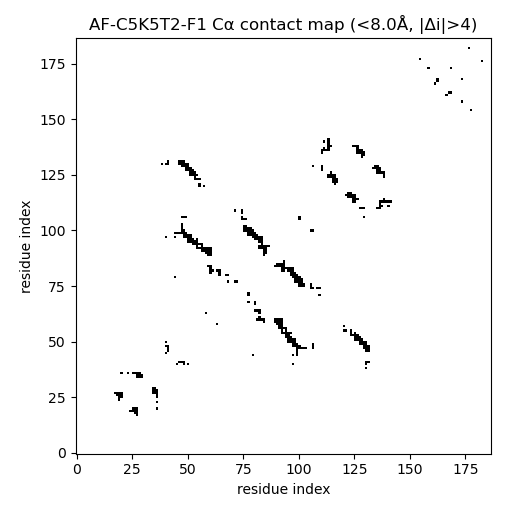 1
ATOM 656 N N . ILE A 1 80 ? 7.571 -10.077 -9.159 1.00 93.69 80 ILE A N 1
ATOM 657 C CA . ILE A 1 80 ? 8.157 -8.937 -9.866 1.00 93.69 80 ILE A CA 1
ATOM 658 C C . ILE A 1 80 ? 8.151 -7.742 -8.921 1.00 93.69 80 ILE A C 1
ATOM 660 O O . ILE A 1 80 ? 7.163 -7.492 -8.235 1.00 93.69 80 ILE A O 1
ATOM 664 N N . CYS A 1 81 ? 9.251 -7.000 -8.887 1.00 94.31 81 CYS A N 1
ATOM 665 C CA . CYS A 1 81 ? 9.350 -5.728 -8.189 1.00 94.31 81 CYS A CA 1
ATOM 666 C C . CYS A 1 81 ? 10.105 -4.767 -9.101 1.00 94.31 81 CYS A C 1
ATOM 668 O O . CYS A 1 81 ? 11.265 -5.022 -9.415 1.00 94.31 81 CYS A O 1
ATOM 670 N N . ARG A 1 82 ? 9.453 -3.689 -9.540 1.00 93.12 82 ARG A N 1
ATOM 671 C CA . ARG A 1 82 ? 10.029 -2.732 -10.486 1.00 93.12 82 ARG A CA 1
ATOM 672 C C . ARG A 1 82 ? 9.760 -1.308 -10.027 1.00 93.12 82 ARG A C 1
ATOM 674 O O . ARG A 1 82 ? 8.610 -0.910 -9.907 1.00 93.12 82 ARG A O 1
ATOM 681 N N . ALA A 1 83 ? 10.813 -0.537 -9.789 1.00 92.19 83 ALA A N 1
ATOM 682 C CA . ALA A 1 83 ? 10.707 0.909 -9.632 1.00 92.19 83 ALA A CA 1
ATOM 683 C C . ALA A 1 83 ? 10.836 1.552 -11.016 1.00 92.19 83 ALA A C 1
ATOM 685 O O . ALA A 1 83 ? 11.680 1.118 -11.804 1.00 92.19 83 ALA A O 1
ATOM 686 N N . ILE A 1 84 ? 9.987 2.532 -11.326 1.00 90.62 84 ILE A N 1
ATOM 687 C CA . ILE A 1 84 ? 10.027 3.199 -12.629 1.00 90.62 84 ILE A CA 1
ATOM 688 C C . ILE A 1 84 ? 11.162 4.234 -12.611 1.00 90.62 84 ILE A C 1
ATOM 690 O O . ILE A 1 84 ? 11.176 5.078 -11.706 1.00 90.62 84 ILE A O 1
ATOM 694 N N . PRO A 1 85 ? 12.117 4.178 -13.557 1.00 89.75 85 PRO A N 1
ATOM 695 C CA . PRO A 1 85 ? 13.128 5.215 -13.714 1.00 89.75 85 PRO A CA 1
ATOM 696 C C . PRO A 1 85 ? 12.511 6.508 -14.259 1.00 89.75 85 PRO A C 1
ATOM 698 O O . PRO A 1 85 ? 11.501 6.478 -14.958 1.00 89.75 85 PRO A O 1
ATOM 701 N N . HIS A 1 86 ? 13.122 7.647 -13.958 1.00 86.81 86 HIS A N 1
ATOM 702 C CA . HIS A 1 86 ? 12.716 8.923 -14.526 1.00 86.81 86 HIS A CA 1
ATOM 703 C C . HIS A 1 86 ? 13.076 8.988 -16.023 1.00 86.81 86 HIS A C 1
ATOM 705 O O . HIS A 1 86 ? 14.134 8.517 -16.430 1.00 86.81 86 HIS A O 1
ATOM 711 N N . GLU A 1 87 ? 12.216 9.595 -16.848 1.00 84.50 87 GLU A N 1
ATOM 712 C CA . GLU A 1 87 ? 12.404 9.657 -18.311 1.00 84.50 87 GLU A CA 1
ATOM 713 C C . GLU A 1 87 ? 13.684 10.401 -18.715 1.00 84.50 87 GLU A C 1
ATOM 715 O O . GLU A 1 87 ? 14.377 9.996 -19.643 1.00 84.50 87 GLU A O 1
ATOM 720 N N . LEU A 1 88 ? 14.003 11.484 -18.000 1.00 84.94 88 LEU A N 1
ATOM 721 C CA . LEU A 1 88 ? 15.191 12.308 -18.256 1.00 84.94 88 LEU A CA 1
ATOM 722 C C . LEU A 1 88 ? 16.453 11.809 -17.533 1.00 84.94 88 LEU A C 1
ATOM 724 O O . LEU A 1 88 ? 17.552 12.182 -17.925 1.00 84.94 88 LEU A O 1
ATOM 728 N N . ASP A 1 89 ? 16.304 11.004 -16.475 1.00 85.06 89 ASP A N 1
ATOM 729 C CA . ASP A 1 89 ? 17.434 10.495 -15.686 1.00 85.06 89 ASP A CA 1
ATOM 730 C C . ASP A 1 89 ? 17.166 9.049 -15.230 1.00 85.06 89 ASP A C 1
ATOM 732 O O . ASP A 1 89 ? 16.464 8.824 -14.236 1.00 85.06 89 ASP A O 1
ATOM 736 N N . PRO A 1 90 ? 17.747 8.050 -15.919 1.00 85.06 90 PRO A N 1
ATOM 737 C CA . PRO A 1 90 ? 17.568 6.641 -15.579 1.00 85.06 90 PRO A CA 1
ATOM 738 C C . PRO A 1 90 ? 18.042 6.261 -14.170 1.00 85.06 90 PRO A C 1
ATOM 740 O O . PRO A 1 90 ? 17.599 5.246 -13.630 1.00 85.06 90 PRO A O 1
ATOM 743 N N . TYR A 1 91 ? 18.926 7.058 -13.560 1.00 84.50 91 TYR A N 1
ATOM 744 C CA . TYR A 1 91 ? 19.461 6.796 -12.223 1.00 84.50 91 TYR A CA 1
ATOM 745 C C . TYR A 1 91 ? 18.566 7.330 -11.100 1.00 84.50 91 TYR A C 1
ATOM 747 O O . TYR A 1 91 ? 18.868 7.116 -9.922 1.00 84.50 91 TYR A O 1
ATOM 755 N N . GLN A 1 92 ? 17.450 7.979 -11.436 1.00 86.06 92 GLN A N 1
ATOM 756 C CA . GLN A 1 92 ? 16.459 8.458 -10.477 1.00 86.06 92 GLN A CA 1
ATOM 757 C C . GLN A 1 92 ? 15.136 7.712 -10.630 1.00 86.06 92 GLN A C 1
ATOM 759 O O . GLN A 1 92 ? 14.753 7.286 -11.715 1.00 86.06 92 GLN A O 1
ATOM 764 N N . CYS A 1 93 ? 14.406 7.555 -9.527 1.00 85.06 93 CYS A N 1
ATOM 765 C CA . CYS A 1 93 ? 13.057 6.995 -9.554 1.00 85.06 93 CYS A CA 1
ATOM 766 C C . CYS A 1 93 ? 12.027 8.076 -9.919 1.00 85.06 93 CYS A C 1
ATOM 768 O O . CYS A 1 93 ? 12.048 9.162 -9.348 1.00 85.06 93 CYS A O 1
ATOM 770 N N . GLN A 1 94 ? 11.040 7.749 -10.757 1.00 85.50 94 GLN A N 1
ATOM 771 C CA . GLN A 1 94 ? 9.944 8.649 -11.161 1.00 85.50 94 GLN A CA 1
ATOM 772 C C . GLN A 1 94 ? 8.858 8.828 -10.077 1.00 85.50 94 GLN A C 1
ATOM 774 O O . GLN A 1 94 ? 7.783 9.359 -10.335 1.00 85.50 94 GLN A O 1
ATOM 779 N N . GLY A 1 95 ? 9.081 8.342 -8.853 1.00 86.06 95 GLY A N 1
ATOM 780 C CA . GLY A 1 95 ? 8.071 8.386 -7.791 1.00 86.06 95 GLY A CA 1
ATOM 781 C C . GLY A 1 95 ? 7.074 7.221 -7.796 1.00 86.06 95 GLY A C 1
ATOM 782 O O . GLY A 1 95 ? 6.326 7.085 -6.831 1.00 86.06 95 GLY A O 1
ATOM 783 N N . LYS A 1 96 ? 7.114 6.337 -8.803 1.00 91.00 96 LYS A N 1
ATOM 784 C CA . LYS A 1 96 ? 6.245 5.156 -8.907 1.00 91.00 96 LYS A CA 1
ATOM 785 C C . LYS A 1 96 ? 7.019 3.841 -8.873 1.00 91.00 96 LYS A C 1
ATOM 787 O O . LYS A 1 96 ? 8.142 3.742 -9.374 1.00 91.00 96 LYS A O 1
ATOM 792 N N . ALA A 1 97 ? 6.404 2.809 -8.309 1.00 92.75 97 ALA A N 1
ATOM 793 C CA . ALA A 1 97 ? 6.903 1.441 -8.367 1.00 92.75 97 ALA A CA 1
ATOM 794 C C . ALA A 1 97 ? 5.752 0.430 -8.422 1.00 92.75 97 ALA A C 1
ATOM 796 O O . ALA A 1 97 ? 4.650 0.703 -7.961 1.00 92.75 97 ALA A O 1
ATOM 797 N N . TYR A 1 98 ? 6.023 -0.754 -8.957 1.00 95.06 98 TYR A N 1
ATOM 798 C CA . TYR A 1 98 ? 5.074 -1.852 -9.071 1.00 95.06 98 TYR A CA 1
ATOM 799 C C . TYR A 1 98 ? 5.616 -3.100 -8.390 1.00 95.06 98 TYR A C 1
ATOM 801 O O . TYR A 1 98 ? 6.782 -3.470 -8.564 1.00 95.06 98 TYR A O 1
ATOM 809 N N . VAL A 1 99 ? 4.757 -3.773 -7.630 1.00 95.44 99 VAL A N 1
ATOM 810 C CA . VAL A 1 99 ? 5.091 -5.024 -6.945 1.00 95.44 99 VAL A CA 1
ATOM 811 C C . VAL A 1 99 ? 4.013 -6.048 -7.232 1.00 95.44 99 VAL A C 1
ATOM 813 O O . VAL A 1 99 ? 2.847 -5.832 -6.927 1.00 95.44 99 VAL A O 1
ATOM 816 N N . THR A 1 100 ? 4.412 -7.180 -7.799 1.00 95.75 100 THR A N 1
ATOM 817 C CA . THR A 1 100 ? 3.507 -8.265 -8.178 1.00 95.75 100 THR A CA 1
ATOM 818 C C . THR A 1 100 ? 3.750 -9.474 -7.297 1.00 95.75 100 THR A C 1
ATOM 820 O O . THR A 1 100 ? 4.876 -9.976 -7.197 1.00 95.75 100 THR A O 1
ATOM 823 N N . PHE A 1 101 ? 2.685 -9.960 -6.669 1.00 96.25 101 PHE A N 1
ATOM 824 C CA . PHE A 1 101 ? 2.731 -11.130 -5.800 1.00 96.25 101 PHE A CA 1
ATOM 825 C C . PHE A 1 101 ? 2.323 -12.400 -6.538 1.00 96.25 101 PHE A C 1
ATOM 827 O O . PHE A 1 101 ? 1.627 -12.380 -7.552 1.00 96.25 101 PHE A O 1
ATOM 834 N N . ARG A 1 102 ? 2.736 -13.552 -6.002 1.00 94.50 102 ARG A N 1
ATOM 835 C CA . ARG A 1 102 ? 2.200 -14.836 -6.463 1.00 94.50 102 ARG A CA 1
ATOM 836 C C . ARG A 1 102 ? 0.711 -14.967 -6.142 1.00 94.50 102 ARG A C 1
ATOM 838 O O . ARG A 1 102 ? -0.052 -15.347 -7.026 1.00 94.50 102 ARG A O 1
ATOM 845 N N . ASP A 1 103 ? 0.323 -14.591 -4.924 1.00 94.88 103 ASP A N 1
ATOM 846 C CA . ASP A 1 103 ? -1.007 -14.843 -4.374 1.00 94.88 103 ASP A CA 1
ATOM 847 C C . ASP A 1 103 ? -1.762 -13.551 -4.044 1.00 94.88 103 ASP A C 1
ATOM 849 O O . ASP A 1 103 ? -1.222 -12.628 -3.428 1.00 94.88 103 ASP A O 1
ATOM 853 N N . ARG A 1 104 ? -3.071 -13.542 -4.317 1.00 92.62 104 ARG A N 1
ATOM 854 C CA . ARG A 1 104 ? -3.975 -12.430 -3.975 1.00 92.62 104 ARG A CA 1
ATOM 855 C C . ARG A 1 104 ? -4.012 -12.113 -2.477 1.00 92.62 104 ARG A C 1
ATOM 857 O O . ARG A 1 104 ? -4.176 -10.968 -2.069 1.00 92.62 104 ARG A O 1
ATOM 864 N N . ARG A 1 105 ? -3.859 -13.127 -1.619 1.00 93.25 105 ARG A N 1
ATOM 865 C CA . ARG A 1 105 ? -3.855 -12.940 -0.156 1.00 93.25 105 ARG A CA 1
ATOM 866 C C . ARG A 1 105 ? -2.674 -12.082 0.305 1.00 93.25 105 ARG A C 1
ATOM 868 O O . ARG A 1 105 ? -2.829 -11.304 1.245 1.00 93.25 105 ARG A O 1
ATOM 875 N N . SER A 1 106 ? -1.525 -12.201 -0.358 1.00 94.62 106 SER A N 1
ATOM 876 C CA . SER A 1 106 ? -0.332 -11.412 -0.044 1.00 94.62 106 SER A CA 1
ATOM 877 C C . SER A 1 106 ? -0.519 -9.939 -0.384 1.00 94.62 106 SER A C 1
ATOM 879 O O . SER A 1 106 ? -0.074 -9.097 0.391 1.00 94.62 106 SER A O 1
ATOM 881 N N . VAL A 1 107 ? -1.274 -9.630 -1.444 1.00 93.38 107 VAL A N 1
ATOM 882 C CA . VAL A 1 107 ? -1.643 -8.253 -1.804 1.00 93.38 107 VAL A CA 1
ATOM 883 C C . VAL A 1 107 ? -2.397 -7.569 -0.667 1.00 93.38 107 VAL A C 1
ATOM 885 O O . VAL A 1 107 ? -1.991 -6.512 -0.192 1.00 93.38 107 VAL A O 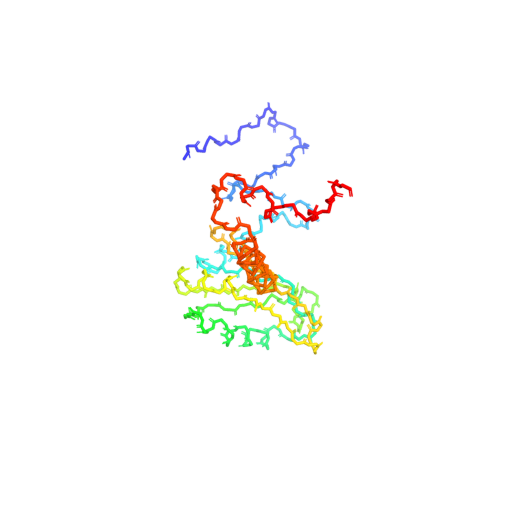1
ATOM 888 N N . PHE A 1 108 ? -3.452 -8.203 -0.150 1.00 91.19 108 PHE A N 1
ATOM 889 C CA . PHE A 1 108 ? -4.241 -7.616 0.937 1.00 91.19 108 PHE A CA 1
ATOM 890 C C . PHE A 1 108 ? -3.469 -7.495 2.252 1.00 91.19 108 PHE A C 1
ATOM 892 O O . PHE A 1 108 ? -3.742 -6.589 3.034 1.00 91.19 108 PHE 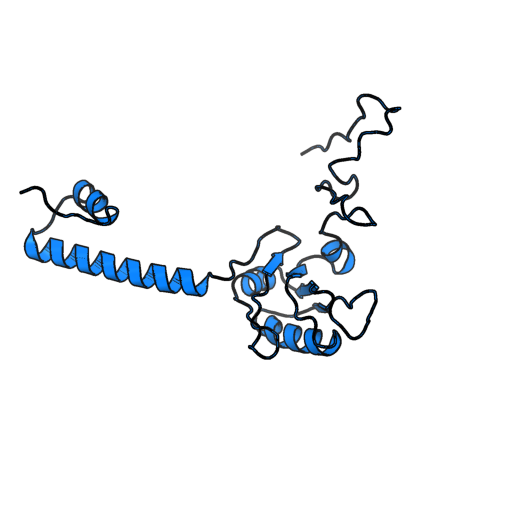A O 1
ATOM 899 N N . ARG A 1 109 ? -2.517 -8.396 2.518 1.00 90.94 109 ARG A N 1
ATOM 900 C CA . ARG A 1 109 ? -1.625 -8.271 3.681 1.00 90.94 109 ARG A CA 1
ATOM 901 C C . ARG A 1 109 ? -0.666 -7.097 3.513 1.00 90.94 109 ARG A C 1
ATOM 903 O O . ARG A 1 109 ? -0.519 -6.318 4.448 1.00 90.94 109 ARG A O 1
ATOM 910 N N . ALA A 1 110 ? -0.078 -6.950 2.328 1.00 91.75 110 ALA A N 1
ATOM 911 C CA . ALA A 1 110 ? 0.815 -5.845 2.006 1.00 91.75 110 ALA A CA 1
ATOM 912 C C . ALA A 1 110 ? 0.096 -4.489 2.083 1.00 91.75 110 ALA A C 1
ATOM 914 O O . ALA A 1 110 ? 0.620 -3.572 2.701 1.00 91.75 110 ALA A O 1
ATOM 915 N N . LEU A 1 111 ? -1.132 -4.381 1.560 1.00 90.50 111 LEU A N 1
ATOM 916 C CA . LEU A 1 111 ? -1.928 -3.146 1.612 1.00 90.50 111 LEU A CA 1
ATOM 917 C C . LEU A 1 111 ? -2.238 -2.655 3.029 1.00 90.50 111 LEU A C 1
ATOM 919 O O . LEU A 1 111 ? -2.464 -1.466 3.203 1.00 90.50 111 LEU A O 1
ATOM 923 N N . LYS A 1 112 ? -2.285 -3.545 4.027 1.00 86.06 112 LYS A N 1
ATOM 924 C CA . LYS A 1 112 ? -2.531 -3.164 5.428 1.00 86.06 112 LYS A CA 1
ATOM 925 C C . LYS A 1 112 ? -1.293 -2.596 6.116 1.00 86.06 112 LYS A C 1
ATOM 927 O O . LYS A 1 112 ? -1.414 -1.985 7.174 1.00 86.06 112 LYS A O 1
ATOM 932 N N . ALA A 1 113 ? -0.106 -2.856 5.576 1.00 85.50 113 ALA A N 1
ATOM 933 C CA . ALA A 1 113 ? 1.132 -2.429 6.197 1.00 85.50 113 ALA A CA 1
ATOM 934 C C . ALA A 1 113 ? 1.424 -0.969 5.827 1.00 85.50 113 ALA A C 1
ATOM 936 O O . ALA A 1 113 ? 1.514 -0.648 4.642 1.00 85.50 113 ALA A O 1
ATOM 937 N N . PRO A 1 114 ? 1.631 -0.065 6.795 1.00 83.81 114 PRO A N 1
ATOM 938 C CA . PRO A 1 114 ? 2.125 1.260 6.469 1.00 83.81 114 PRO A CA 1
ATOM 939 C C . PRO A 1 114 ? 3.577 1.153 6.001 1.00 83.81 114 PRO A C 1
ATOM 941 O O . PRO A 1 114 ? 4.416 0.520 6.645 1.00 83.81 114 PRO A O 1
ATOM 944 N N . LEU A 1 115 ? 3.875 1.797 4.877 1.00 85.12 115 LEU A N 1
ATOM 945 C CA . LEU A 1 115 ? 5.231 1.936 4.371 1.00 85.12 115 LEU A CA 1
ATOM 946 C C . LEU A 1 115 ? 5.635 3.406 4.483 1.00 85.12 115 LEU A C 1
ATOM 948 O O . LEU A 1 115 ? 5.127 4.265 3.759 1.00 85.12 115 LEU A O 1
ATOM 952 N N . LYS A 1 116 ? 6.547 3.676 5.416 1.00 84.12 116 LYS A N 1
ATOM 953 C CA . LYS A 1 116 ? 7.166 4.985 5.612 1.00 84.12 116 LYS A CA 1
ATOM 954 C C . LYS A 1 116 ? 8.662 4.859 5.370 1.00 84.12 116 LYS A C 1
ATOM 956 O O . LYS A 1 116 ? 9.308 3.958 5.910 1.00 84.12 116 LYS A O 1
ATOM 961 N N . PHE A 1 117 ? 9.206 5.739 4.543 1.00 82.06 117 PHE A N 1
ATOM 962 C CA . PHE A 1 117 ? 10.646 5.806 4.348 1.00 82.06 117 PHE A CA 1
ATOM 963 C C . PHE A 1 117 ? 11.327 6.547 5.508 1.00 82.06 117 PHE A C 1
ATOM 965 O O . PHE A 1 117 ? 10.708 7.413 6.116 1.00 82.06 117 PHE A O 1
ATOM 972 N N . PRO A 1 118 ? 12.593 6.227 5.838 1.00 83.00 118 PRO A N 1
ATOM 973 C CA . PRO A 1 118 ? 13.348 6.978 6.838 1.00 83.00 118 PRO A CA 1
ATOM 974 C C . PRO A 1 118 ? 13.593 8.428 6.388 1.00 83.00 118 PRO A C 1
ATOM 976 O O . PRO A 1 118 ? 13.518 8.741 5.199 1.00 83.00 118 PRO A O 1
ATOM 979 N N . ALA A 1 119 ? 13.983 9.295 7.326 1.00 81.00 119 ALA A N 1
ATOM 980 C CA . ALA A 1 119 ? 14.283 10.707 7.058 1.00 81.00 119 ALA A CA 1
ATOM 981 C C . ALA A 1 119 ? 15.326 10.917 5.941 1.00 81.00 119 ALA A C 1
ATOM 983 O O . ALA A 1 119 ? 15.212 11.850 5.151 1.00 81.00 119 ALA A O 1
ATOM 984 N N . SER A 1 120 ? 16.284 9.995 5.794 1.00 80.94 120 SER A N 1
ATOM 985 C CA . SER A 1 120 ? 17.275 10.000 4.704 1.00 80.94 120 SER A CA 1
ATOM 986 C C . SER A 1 120 ? 16.680 9.844 3.297 1.00 80.94 120 SER A C 1
ATOM 988 O O . SER A 1 120 ? 17.376 10.048 2.306 1.00 80.94 120 SER A O 1
ATOM 990 N N . LEU A 1 121 ? 15.403 9.471 3.206 1.00 80.50 121 LEU A N 1
ATOM 991 C CA . LEU A 1 121 ? 14.615 9.305 1.988 1.00 80.50 121 LEU A CA 1
ATOM 992 C C . LEU A 1 121 ? 13.346 10.181 2.036 1.00 80.50 121 LEU A C 1
ATOM 994 O O . LEU A 1 121 ? 12.289 9.787 1.545 1.00 80.50 121 LEU A O 1
ATOM 998 N N . HIS A 1 122 ? 13.467 11.380 2.615 1.00 75.25 122 HIS A N 1
ATOM 999 C CA . HIS A 1 122 ? 12.439 12.431 2.662 1.00 75.25 122 HIS A CA 1
ATOM 1000 C C . HIS A 1 122 ? 11.205 12.138 3.530 1.00 75.25 122 HIS A C 1
ATOM 1002 O O . HIS A 1 122 ? 10.206 12.839 3.395 1.00 75.25 122 HIS A O 1
ATOM 1008 N N . ASP A 1 123 ? 11.252 11.122 4.399 1.00 80.25 123 ASP A N 1
ATOM 1009 C CA . ASP A 1 123 ? 10.186 10.790 5.366 1.00 80.25 123 ASP A CA 1
ATOM 1010 C C . ASP A 1 123 ? 8.776 10.644 4.748 1.00 80.25 123 ASP A C 1
ATOM 1012 O O . ASP A 1 123 ? 7.752 10.884 5.391 1.00 80.25 123 ASP A O 1
ATOM 1016 N N . LYS A 1 124 ? 8.706 10.262 3.465 1.00 79.81 124 LYS A N 1
ATOM 1017 C CA . LYS A 1 124 ? 7.444 10.180 2.720 1.00 79.81 124 LYS A CA 1
ATOM 1018 C C . LYS A 1 124 ? 6.672 8.903 3.055 1.00 79.81 124 LYS A C 1
ATOM 1020 O O . LYS A 1 124 ? 7.243 7.812 3.163 1.00 79.81 124 LYS A O 1
ATOM 1025 N N . PHE A 1 125 ? 5.352 9.048 3.156 1.00 83.88 125 PHE A N 1
ATOM 1026 C CA . PHE A 1 125 ? 4.413 7.931 3.202 1.00 83.88 125 PHE A CA 1
ATOM 1027 C C . PHE A 1 125 ? 4.137 7.428 1.791 1.00 83.88 125 PHE A C 1
ATOM 1029 O O . PHE A 1 125 ? 3.749 8.204 0.917 1.00 83.88 125 PHE A O 1
ATOM 1036 N N . VAL A 1 126 ? 4.296 6.123 1.591 1.00 88.56 126 VAL A N 1
ATOM 1037 C CA . VAL A 1 126 ? 4.013 5.490 0.305 1.00 88.56 126 VAL A CA 1
ATOM 1038 C C . VAL A 1 126 ? 2.539 5.128 0.244 1.00 88.56 126 VAL A C 1
ATOM 1040 O O . VAL A 1 126 ? 2.021 4.392 1.091 1.00 88.56 126 VAL A O 1
ATOM 1043 N N . ARG A 1 127 ? 1.858 5.640 -0.778 1.00 90.88 127 ARG A N 1
ATOM 1044 C CA . ARG A 1 127 ? 0.483 5.249 -1.081 1.00 90.88 127 ARG A CA 1
ATOM 1045 C C . ARG A 1 127 ? 0.527 3.975 -1.900 1.00 90.88 127 ARG A C 1
ATOM 1047 O O . ARG A 1 127 ? 1.331 3.852 -2.815 1.00 90.88 127 ARG A O 1
ATOM 1054 N N . MET A 1 128 ? -0.325 3.023 -1.551 1.00 92.62 128 MET A N 1
ATOM 1055 C CA . MET A 1 128 ? -0.392 1.740 -2.239 1.00 92.62 128 MET A CA 1
ATOM 1056 C C . MET A 1 128 ? -1.798 1.528 -2.770 1.00 92.62 128 MET A C 1
ATOM 1058 O O . MET A 1 128 ? -2.767 1.813 -2.060 1.00 92.62 128 MET A O 1
ATOM 1062 N N . ARG A 1 129 ? -1.898 1.025 -3.995 1.00 92.38 129 ARG A N 1
ATOM 1063 C CA . ARG A 1 129 ? -3.151 0.745 -4.693 1.00 92.38 129 ARG A CA 1
ATOM 1064 C C . ARG A 1 129 ? -3.051 -0.632 -5.335 1.00 92.38 129 ARG A C 1
ATOM 1066 O O . ARG A 1 129 ? -2.131 -0.884 -6.102 1.00 92.38 129 ARG A O 1
ATOM 1073 N N . ASP A 1 130 ? -3.973 -1.526 -5.011 1.00 92.25 130 ASP A N 1
ATOM 1074 C CA . ASP A 1 130 ? -4.122 -2.785 -5.742 1.00 92.25 130 ASP A CA 1
ATOM 1075 C C . ASP A 1 130 ? -4.798 -2.508 -7.084 1.00 92.25 130 ASP A C 1
ATOM 1077 O O . ASP A 1 130 ? -5.899 -1.956 -7.115 1.00 92.25 130 ASP A O 1
ATOM 1081 N N . LEU A 1 131 ? -4.140 -2.880 -8.179 1.00 88.75 131 LEU A N 1
ATOM 1082 C CA . LEU A 1 131 ? -4.641 -2.622 -9.524 1.00 88.75 131 LEU A CA 1
ATOM 1083 C C . LEU A 1 131 ? -5.780 -3.573 -9.923 1.00 88.75 131 LEU A C 1
ATOM 1085 O O . LEU A 1 131 ? -6.518 -3.255 -10.846 1.00 88.75 131 LEU A O 1
ATOM 1089 N N . ASP A 1 132 ? -5.986 -4.689 -9.214 1.00 86.44 132 ASP A N 1
ATOM 1090 C CA . ASP A 1 132 ? -7.097 -5.604 -9.517 1.00 86.44 132 ASP A CA 1
ATOM 1091 C C . ASP A 1 132 ? -8.418 -5.153 -8.874 1.00 86.44 132 ASP A C 1
ATOM 1093 O O . ASP A 1 132 ? -9.495 -5.336 -9.439 1.00 86.44 132 ASP A O 1
ATOM 1097 N N . THR A 1 133 ? -8.360 -4.627 -7.645 1.00 84.62 133 THR A N 1
ATOM 1098 C CA . THR A 1 133 ? -9.563 -4.283 -6.860 1.00 84.62 133 THR A CA 1
ATOM 1099 C C . THR A 1 133 ? -9.731 -2.800 -6.567 1.00 84.62 133 THR A C 1
ATOM 1101 O O . THR A 1 133 ? -10.706 -2.427 -5.916 1.00 84.62 133 THR A O 1
ATOM 1104 N N . ASP A 1 134 ? -8.778 -1.970 -6.993 1.00 85.06 134 ASP A N 1
ATOM 1105 C CA . ASP A 1 134 ? -8.681 -0.542 -6.668 1.00 85.06 134 ASP A CA 1
ATOM 1106 C C . ASP A 1 134 ? -8.685 -0.242 -5.154 1.00 85.06 134 ASP A C 1
ATOM 1108 O O . ASP A 1 134 ? -8.974 0.863 -4.687 1.00 85.06 134 ASP A O 1
ATOM 1112 N N . LYS A 1 135 ? -8.358 -1.244 -4.331 1.00 87.31 135 LYS A N 1
ATOM 1113 C CA . LYS A 1 135 ? -8.242 -1.045 -2.888 1.00 87.31 135 LYS A CA 1
ATOM 1114 C C . LYS A 1 135 ? -6.953 -0.310 -2.578 1.00 87.31 135 LYS A C 1
ATOM 1116 O O . LYS A 1 135 ? -5.883 -0.659 -3.074 1.00 87.31 135 LYS A O 1
ATOM 1121 N N . ARG A 1 136 ? -7.057 0.690 -1.708 1.00 89.62 136 ARG A N 1
ATOM 1122 C CA . ARG A 1 136 ? -5.939 1.546 -1.313 1.00 89.62 136 ARG A CA 1
ATOM 1123 C C . ARG A 1 136 ? -5.538 1.298 0.132 1.00 89.62 136 ARG A C 1
ATOM 1125 O O . ARG A 1 136 ? -6.367 0.928 0.960 1.00 89.62 136 ARG A O 1
ATOM 1132 N N . ASN A 1 137 ? -4.260 1.516 0.415 1.00 89.25 137 ASN A N 1
ATOM 1133 C CA . ASN A 1 137 ? -3.750 1.576 1.779 1.00 89.25 137 ASN A CA 1
ATOM 1134 C C . ASN A 1 137 ? -4.228 2.865 2.473 1.00 89.25 137 ASN A C 1
ATOM 1136 O O . ASN A 1 137 ? -4.300 3.916 1.835 1.00 89.25 137 ASN A O 1
ATOM 1140 N N . ASP A 1 138 ? -4.498 2.785 3.777 1.00 83.31 138 ASP A N 1
ATOM 1141 C CA . ASP A 1 138 ? -4.655 3.942 4.658 1.00 8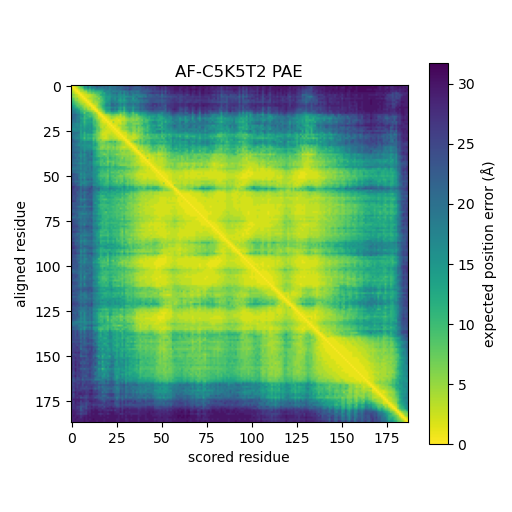3.31 138 ASP A CA 1
ATOM 1142 C C . ASP A 1 138 ? -3.310 4.226 5.359 1.00 83.31 138 ASP A C 1
ATOM 1144 O O . ASP A 1 138 ? -2.931 3.500 6.283 1.00 83.31 138 ASP A O 1
ATOM 1148 N N . PRO A 1 139 ? -2.571 5.282 4.964 1.00 74.62 139 PRO A N 1
ATOM 1149 C CA . PRO A 1 139 ? -1.256 5.586 5.534 1.00 74.62 139 PRO A CA 1
ATOM 1150 C C . PRO A 1 139 ? -1.280 5.825 7.047 1.00 74.62 139 PRO A C 1
ATOM 1152 O O . PRO A 1 139 ? -0.271 5.623 7.720 1.00 74.62 139 PRO A O 1
ATOM 1155 N N . LEU A 1 140 ? -2.427 6.259 7.577 1.00 79.38 140 LEU A N 1
ATOM 1156 C CA . LEU A 1 140 ? -2.615 6.593 8.986 1.00 79.38 140 LEU A CA 1
ATOM 1157 C C . LEU A 1 140 ? -3.281 5.460 9.768 1.00 79.38 140 LEU A C 1
ATOM 1159 O O . LEU A 1 140 ? -3.686 5.675 10.908 1.00 79.38 140 LEU A O 1
ATOM 1163 N N . TYR A 1 141 ? -3.396 4.264 9.182 1.00 80.50 141 TYR A N 1
ATOM 1164 C CA . TYR A 1 141 ? -4.107 3.143 9.789 1.00 80.50 141 TYR A CA 1
ATOM 1165 C C . TYR A 1 141 ? -3.652 2.856 11.226 1.00 80.50 141 TYR A C 1
ATOM 1167 O O . TYR A 1 141 ? -4.494 2.745 12.114 1.00 80.50 141 TYR A O 1
ATOM 1175 N N . LEU A 1 142 ? -2.337 2.794 11.478 1.00 73.62 142 LEU A N 1
ATOM 1176 C CA . LEU A 1 142 ? -1.815 2.519 12.822 1.00 73.62 142 LEU A CA 1
ATOM 1177 C C . LEU A 1 142 ? -2.172 3.625 13.818 1.00 73.62 142 LEU A C 1
ATOM 1179 O O . LEU A 1 142 ? -2.683 3.322 14.887 1.00 73.62 142 LEU A O 1
ATOM 1183 N N . VAL A 1 143 ? -1.989 4.893 13.443 1.00 81.44 143 VAL A N 1
ATOM 1184 C CA . VAL A 1 143 ? -2.294 6.038 14.318 1.00 81.44 143 VAL A CA 1
ATOM 1185 C C . VAL A 1 143 ? -3.788 6.096 14.636 1.00 81.44 143 VAL A C 1
ATOM 1187 O O . VAL A 1 143 ? -4.175 6.271 15.788 1.00 81.44 143 VAL A O 1
ATOM 1190 N N . LYS A 1 144 ? -4.645 5.884 13.630 1.00 84.50 144 LYS A N 1
ATOM 1191 C CA . LYS A 1 144 ? -6.098 5.788 13.826 1.00 84.50 144 LYS A CA 1
ATOM 1192 C C . LYS A 1 144 ? -6.460 4.610 14.725 1.00 84.50 144 LYS A C 1
ATOM 1194 O O . LYS A 1 144 ? -7.315 4.751 15.590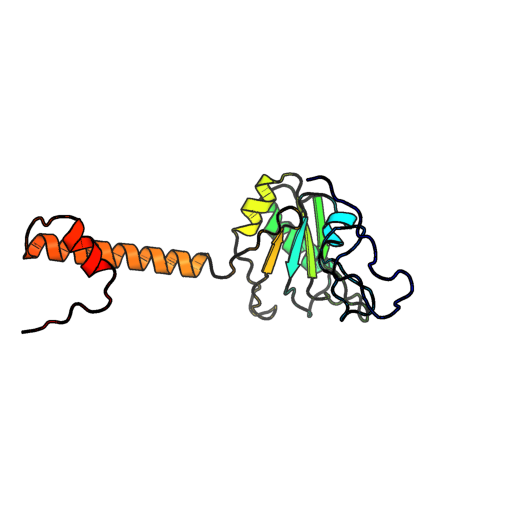 1.00 84.50 144 LYS A O 1
ATOM 1199 N N . SER A 1 145 ? -5.807 3.461 14.547 1.00 82.88 145 SER A N 1
ATOM 1200 C CA . SER A 1 145 ? -6.032 2.283 15.385 1.00 82.88 145 SER A CA 1
ATOM 1201 C C . SER A 1 145 ? -5.638 2.539 16.840 1.00 82.88 145 SER A C 1
ATOM 1203 O O . SER A 1 145 ? -6.399 2.189 17.737 1.00 82.88 145 SER A O 1
ATOM 1205 N N . GLU A 1 146 ? -4.481 3.151 17.090 1.00 85.81 146 GLU A N 1
ATOM 1206 C CA . GLU A 1 146 ? -4.031 3.518 18.436 1.00 85.81 146 GLU A CA 1
ATOM 1207 C C . GLU A 1 146 ? -4.981 4.525 19.085 1.00 85.81 146 GLU A C 1
ATOM 1209 O O . GLU A 1 146 ? -5.409 4.320 20.221 1.00 85.81 146 GLU A O 1
ATOM 1214 N N . HIS A 1 147 ? -5.376 5.563 18.344 1.00 91.31 147 HIS A N 1
ATOM 1215 C CA . HIS A 1 147 ? -6.345 6.550 18.807 1.00 91.31 147 HIS A CA 1
ATOM 1216 C C . HIS A 1 147 ? -7.683 5.896 19.172 1.00 91.31 147 HIS A C 1
ATOM 1218 O O . HIS A 1 147 ? -8.181 6.092 20.277 1.00 91.31 147 HIS A O 1
ATOM 1224 N N . ASN A 1 148 ? -8.237 5.061 18.290 1.00 88.00 148 ASN A N 1
ATOM 1225 C CA . ASN A 1 148 ? -9.502 4.369 18.539 1.00 88.00 148 ASN A CA 1
ATOM 1226 C C . ASN A 1 148 ? -9.415 3.450 19.765 1.00 88.00 148 ASN A C 1
ATOM 1228 O O . ASN A 1 148 ? -10.344 3.413 20.568 1.00 88.00 148 ASN A O 1
ATOM 1232 N N . ASN A 1 149 ? -8.288 2.757 19.957 1.00 91.19 149 ASN A N 1
ATOM 1233 C CA . ASN A 1 149 ? -8.061 1.935 21.146 1.00 91.19 149 ASN A CA 1
ATOM 1234 C C . ASN A 1 149 ? -8.051 2.786 22.427 1.00 91.19 149 ASN A C 1
ATOM 1236 O O . ASN A 1 149 ? -8.664 2.406 23.424 1.00 91.19 149 ASN A O 1
ATOM 1240 N N . GLN A 1 150 ? -7.403 3.955 22.402 1.00 92.56 150 GLN A N 1
ATOM 1241 C CA . GLN A 1 150 ? -7.408 4.889 23.532 1.00 92.56 150 GLN A CA 1
ATOM 1242 C C . GLN A 1 150 ? -8.816 5.427 23.822 1.00 92.56 150 GLN A C 1
ATOM 1244 O O . GLN A 1 150 ? -9.218 5.475 24.986 1.00 92.56 150 GLN A O 1
ATOM 1249 N N . GLN A 1 151 ? -9.584 5.775 22.784 1.00 88.94 151 GLN A N 1
ATOM 1250 C CA . GLN A 1 151 ? -10.964 6.241 22.943 1.00 88.94 151 GLN A CA 1
ATOM 1251 C C . GLN A 1 151 ? -11.868 5.155 23.531 1.00 88.94 151 GLN A C 1
ATOM 1253 O O . GLN A 1 151 ? -12.612 5.433 24.466 1.00 88.94 151 GLN A O 1
ATOM 1258 N N . LEU A 1 152 ? -11.751 3.903 23.074 1.00 89.81 152 LEU A N 1
ATOM 1259 C CA . LEU A 1 152 ? -12.507 2.780 23.641 1.00 89.81 152 LEU A CA 1
ATOM 1260 C C . LEU A 1 152 ? -12.229 2.593 25.137 1.00 89.81 152 LEU A C 1
ATOM 1262 O O . LEU A 1 152 ? -13.159 2.402 25.919 1.00 89.81 152 LEU A O 1
ATOM 1266 N N . VAL A 1 153 ? -10.963 2.692 25.553 1.00 91.69 153 VAL A N 1
ATOM 1267 C CA . VAL A 1 153 ? -10.588 2.614 26.975 1.00 91.69 153 VAL A CA 1
ATOM 1268 C C . VAL A 1 153 ? -11.146 3.802 27.761 1.00 91.69 153 VAL A C 1
ATOM 1270 O O . VAL A 1 153 ? -11.622 3.621 28.882 1.00 91.69 153 VAL A O 1
ATOM 1273 N N . SER A 1 154 ? -11.108 5.008 27.189 1.00 89.06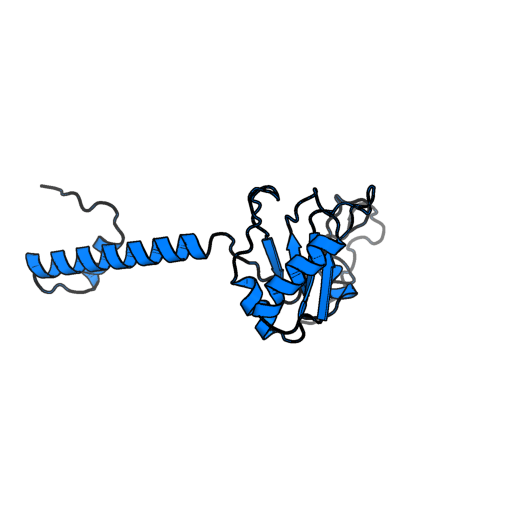 154 SER A N 1
ATOM 1274 C CA . SER A 1 154 ? -11.689 6.209 27.800 1.00 89.06 154 SER A CA 1
ATOM 1275 C C . SER A 1 154 ? -13.192 6.042 28.038 1.00 89.06 154 SER A C 1
ATOM 1277 O O . SER A 1 154 ? -13.657 6.197 29.167 1.00 89.06 154 SER A O 1
ATOM 1279 N N . VAL A 1 155 ? -13.928 5.610 27.010 1.00 86.81 155 VAL A N 1
ATOM 1280 C CA . VAL A 1 155 ? -15.368 5.329 27.088 1.00 86.81 155 VAL A CA 1
ATOM 1281 C C . VAL A 1 155 ? -15.656 4.252 28.133 1.00 86.81 155 VAL A C 1
ATOM 1283 O O . VAL A 1 155 ? -16.512 4.446 28.991 1.00 86.81 155 VAL A O 1
ATOM 1286 N N . ALA A 1 156 ? -14.904 3.147 28.141 1.00 88.62 156 ALA A N 1
ATOM 1287 C CA . ALA A 1 156 ? -15.084 2.086 29.132 1.00 88.62 156 ALA A CA 1
ATOM 1288 C C . ALA A 1 156 ? -14.886 2.589 30.576 1.00 88.62 156 ALA A C 1
ATOM 1290 O O . ALA A 1 156 ? -15.641 2.210 31.471 1.00 88.62 156 ALA A O 1
ATOM 1291 N N . ARG A 1 157 ? -13.910 3.478 30.811 1.00 88.19 157 ARG A N 1
ATOM 1292 C CA . ARG A 1 157 ? -13.680 4.099 32.127 1.00 88.19 157 ARG A CA 1
ATOM 1293 C C . ARG A 1 157 ? -14.821 5.025 32.536 1.00 88.19 157 ARG A C 1
ATOM 1295 O O . ARG A 1 157 ? -15.241 4.973 33.689 1.00 88.19 157 ARG A O 1
ATOM 1302 N N . GLN A 1 158 ? -15.325 5.840 31.612 1.00 85.62 158 GLN A N 1
ATOM 1303 C CA . GLN A 1 158 ? -16.463 6.728 31.866 1.00 85.62 158 GLN A CA 1
ATOM 1304 C C . GLN A 1 158 ? -17.720 5.922 32.205 1.00 85.62 158 GLN A C 1
ATOM 1306 O O . GLN A 1 158 ? -18.361 6.179 33.221 1.00 85.62 158 GLN A O 1
ATOM 1311 N N . LEU A 1 159 ? -18.011 4.880 31.422 1.00 84.56 159 LEU A N 1
ATOM 1312 C CA . LEU A 1 159 ? -19.120 3.961 31.678 1.00 84.56 159 LEU A CA 1
ATOM 1313 C C . LEU A 1 159 ? -18.994 3.271 33.037 1.00 84.56 159 LEU A C 1
ATOM 1315 O O . LEU A 1 159 ? -19.972 3.172 33.773 1.00 84.56 159 LEU A O 1
ATOM 1319 N N . HIS A 1 160 ? -17.786 2.835 33.400 1.00 88.56 160 HIS A N 1
ATOM 1320 C CA . HIS A 1 160 ? -17.536 2.237 34.706 1.00 88.56 160 HIS A CA 1
ATOM 1321 C C . HIS A 1 160 ? -17.753 3.235 35.853 1.00 88.56 160 HIS A C 1
ATOM 1323 O O . HIS A 1 160 ? -18.367 2.890 36.859 1.00 88.56 160 HIS A O 1
ATOM 1329 N N . GLN A 1 161 ? -17.309 4.486 35.700 1.00 87.06 161 GLN A N 1
ATOM 1330 C CA . GLN A 1 161 ? -17.551 5.536 36.693 1.00 87.06 161 GLN A CA 1
ATOM 1331 C C . GLN A 1 161 ? -19.038 5.873 36.840 1.00 87.06 161 GLN A C 1
ATOM 1333 O O . GLN A 1 161 ? -19.505 6.051 37.964 1.00 87.06 161 GLN A O 1
ATOM 1338 N N . ILE A 1 162 ? -19.781 5.936 35.732 1.00 84.56 162 ILE A N 1
ATOM 1339 C CA . ILE A 1 162 ? -21.236 6.136 35.735 1.00 84.56 162 ILE A CA 1
ATOM 1340 C C . ILE A 1 162 ? -21.921 4.988 36.481 1.00 84.56 162 ILE A C 1
ATOM 1342 O O . ILE A 1 162 ? -22.712 5.237 37.388 1.00 84.56 162 ILE A O 1
ATOM 1346 N N . LEU A 1 163 ? -21.549 3.739 36.176 1.00 86.25 163 LEU A N 1
ATOM 1347 C CA . LEU A 1 163 ? -22.083 2.557 36.853 1.00 86.25 163 LEU A CA 1
ATOM 1348 C C . LEU A 1 163 ? -21.827 2.599 38.369 1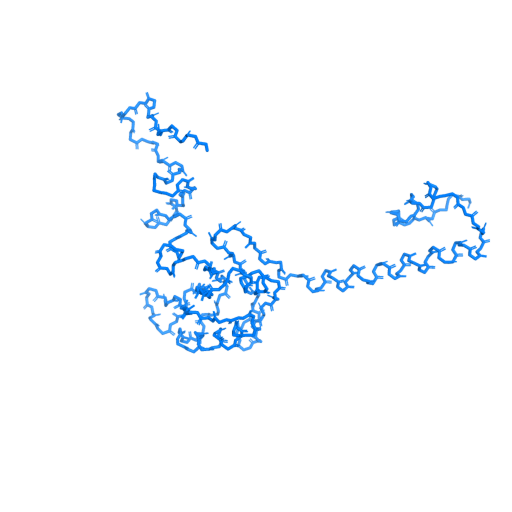.00 86.25 163 LEU A C 1
ATOM 1350 O O . LEU A 1 163 ? -22.724 2.278 39.143 1.00 86.25 163 LEU A O 1
ATOM 1354 N N . LEU A 1 164 ? -20.627 3.011 38.796 1.00 90.50 164 LEU A N 1
ATOM 1355 C CA . LEU A 1 164 ? -20.282 3.130 40.217 1.00 90.50 164 LEU A CA 1
ATOM 1356 C C . LEU A 1 164 ? -21.054 4.248 40.933 1.00 90.50 164 LEU A C 1
ATOM 1358 O O . LEU A 1 164 ? -21.376 4.098 42.109 1.00 90.50 164 LEU A O 1
ATOM 1362 N N . ARG A 1 165 ? -21.319 5.373 40.258 1.00 85.81 165 ARG A N 1
ATOM 1363 C CA . ARG A 1 165 ? -21.986 6.540 40.860 1.00 85.81 165 ARG A CA 1
ATOM 1364 C C . ARG A 1 165 ? -23.505 6.419 40.889 1.00 85.81 165 ARG A C 1
ATOM 1366 O O . ARG A 1 165 ? -24.123 6.813 41.870 1.00 85.81 165 ARG A O 1
ATOM 1373 N N . GLU A 1 166 ? -24.096 5.937 39.802 1.00 85.25 166 GLU A N 1
ATOM 1374 C CA . GLU A 1 166 ? -25.538 6.033 39.550 1.00 85.25 166 GLU A CA 1
ATOM 1375 C C . GLU A 1 166 ? -26.231 4.662 39.489 1.00 85.25 166 GLU A C 1
ATOM 1377 O O . GLU A 1 166 ? -27.459 4.603 39.448 1.00 85.25 166 GLU A O 1
ATOM 1382 N N . GLY A 1 167 ? -25.465 3.565 39.502 1.00 85.69 167 GLY A N 1
ATOM 1383 C CA . GLY A 1 167 ? -25.984 2.205 39.390 1.00 85.69 167 GLY A CA 1
ATOM 1384 C C . GLY A 1 167 ? -26.334 1.792 37.951 1.00 85.69 167 GLY A C 1
ATOM 1385 O O . GLY A 1 167 ? -26.032 2.502 36.988 1.00 85.69 167 GLY A O 1
ATOM 1386 N N . PRO A 1 168 ? -26.930 0.601 37.764 1.00 86.56 168 PRO A N 1
ATOM 1387 C CA . PRO A 1 168 ? -27.281 0.088 36.443 1.00 86.56 168 PRO A CA 1
ATOM 1388 C C . PRO A 1 168 ? -28.378 0.939 35.786 1.00 86.56 168 PRO A C 1
ATOM 1390 O O . PRO A 1 168 ? -29.444 1.155 36.359 1.00 86.56 168 PRO A O 1
ATOM 1393 N N . ARG A 1 169 ? -28.127 1.389 34.551 1.00 79.88 169 ARG A N 1
ATOM 1394 C CA . ARG A 1 169 ? -29.061 2.173 33.727 1.00 79.88 169 ARG A CA 1
ATOM 1395 C C . ARG A 1 169 ? -29.410 1.449 32.424 1.00 79.88 169 ARG A C 1
ATOM 1397 O O . ARG A 1 169 ? -28.607 0.649 31.939 1.00 79.88 169 ARG A O 1
ATOM 1404 N N . PRO A 1 170 ? -30.582 1.731 31.825 1.00 81.88 170 PRO A N 1
ATOM 1405 C CA . PRO A 1 170 ? -30.939 1.163 30.534 1.00 81.88 170 PRO A CA 1
ATOM 1406 C C . PRO A 1 170 ? -29.991 1.649 29.425 1.00 81.88 170 PRO A C 1
ATOM 1408 O O . PRO A 1 170 ? -29.574 2.810 29.386 1.00 81.88 170 PRO A O 1
ATOM 1411 N N . LEU A 1 171 ? -29.660 0.749 28.494 1.00 77.69 171 LEU A N 1
ATOM 1412 C CA . LEU A 1 171 ? -28.680 0.993 27.428 1.00 77.69 171 LEU A CA 1
ATOM 1413 C C . LEU A 1 171 ? -29.044 2.197 26.541 1.00 77.69 171 LEU A C 1
ATOM 1415 O O . LEU A 1 171 ? -28.155 2.925 26.106 1.00 77.69 171 LEU A O 1
ATOM 1419 N N . SER A 1 172 ? -30.341 2.435 26.319 1.00 79.81 172 SER A N 1
ATOM 1420 C CA . SER A 1 172 ? -30.856 3.555 25.518 1.00 79.81 172 SER A CA 1
ATOM 1421 C C . SER A 1 172 ? -30.420 4.924 26.047 1.00 79.81 172 SER A C 1
ATOM 1423 O O . SER A 1 172 ? -30.060 5.787 25.254 1.00 79.81 172 SER A O 1
ATOM 1425 N N . THR A 1 173 ? -30.389 5.106 27.370 1.00 72.06 173 THR A N 1
ATOM 1426 C CA . THR A 1 173 ? -29.926 6.350 28.013 1.00 72.06 173 THR A CA 1
ATOM 1427 C C . THR A 1 173 ? -28.406 6.480 28.048 1.00 72.06 173 THR A C 1
ATOM 1429 O O . THR A 1 173 ? -27.872 7.578 27.958 1.00 72.06 173 THR A O 1
ATOM 1432 N N . VAL A 1 174 ? -27.690 5.360 28.166 1.00 68.94 174 VAL A N 1
ATOM 1433 C CA . VAL A 1 174 ? -26.225 5.350 28.293 1.00 68.94 174 VAL A CA 1
ATOM 1434 C C . VAL A 1 174 ? -25.549 5.603 26.943 1.00 68.94 174 VAL A C 1
ATOM 1436 O O . VAL A 1 174 ? -24.537 6.293 26.881 1.00 68.94 174 VAL A O 1
ATOM 1439 N N . TRP A 1 175 ? -26.124 5.090 25.851 1.00 66.62 175 TRP A N 1
ATOM 1440 C CA . TRP A 1 175 ? -25.589 5.251 24.496 1.00 66.62 175 TRP A CA 1
ATOM 1441 C C . TRP A 1 175 ? -25.520 6.716 24.035 1.00 66.62 175 TRP A C 1
ATOM 1443 O O . TRP A 1 175 ? -24.561 7.097 23.369 1.00 66.62 175 TRP A O 1
ATOM 1453 N N . GLN A 1 176 ? -26.504 7.540 24.409 1.00 63.22 176 GLN A N 1
ATOM 1454 C CA . GLN A 1 176 ? -26.548 8.957 24.028 1.00 63.22 176 GLN A CA 1
ATOM 1455 C C . GLN A 1 176 ? -25.399 9.756 24.666 1.00 63.22 176 GLN A C 1
ATOM 1457 O O . GLN A 1 176 ? -24.668 10.438 23.955 1.00 63.22 176 GLN A O 1
ATOM 1462 N N . GLY A 1 177 ? -25.145 9.570 25.966 1.00 57.12 177 GLY A N 1
ATOM 1463 C CA . GLY A 1 177 ? -24.080 10.290 26.681 1.00 57.12 177 GLY A CA 1
ATOM 1464 C C . GLY A 1 177 ? -22.646 9.875 26.315 1.00 57.12 177 GLY A C 1
ATOM 1465 O O . GLY A 1 177 ? -21.707 10.596 26.626 1.00 57.12 177 GLY A O 1
ATOM 1466 N N . VAL A 1 178 ? -22.452 8.730 25.650 1.00 57.47 178 VAL A N 1
ATOM 1467 C CA . VAL A 1 178 ? -21.128 8.257 25.185 1.00 57.47 178 VAL A CA 1
ATOM 1468 C C . VAL A 1 178 ? -20.664 8.987 23.919 1.00 57.47 178 VAL A C 1
ATOM 1470 O O . VAL A 1 178 ? -19.463 9.112 23.684 1.00 57.47 178 VAL A O 1
ATOM 1473 N N . MET A 1 179 ? -21.606 9.448 23.091 1.00 55.91 179 MET A N 1
ATOM 1474 C CA . MET A 1 179 ? -21.322 10.142 21.827 1.00 55.91 179 MET A CA 1
ATOM 1475 C C . MET A 1 179 ? -21.227 11.662 21.988 1.00 55.91 179 MET A C 1
ATOM 1477 O O . MET A 1 179 ? -20.702 12.344 21.109 1.00 55.91 179 MET A O 1
ATOM 1481 N N . GLU A 1 180 ? -21.707 12.193 23.107 1.00 49.84 180 GLU A N 1
ATOM 1482 C CA . GLU A 1 180 ? -21.639 13.611 23.426 1.00 49.84 180 GLU A CA 1
ATOM 1483 C C . GLU A 1 180 ? -20.296 13.910 24.102 1.00 49.84 180 GLU A C 1
ATOM 1485 O O . GLU A 1 180 ? -20.077 13.652 25.287 1.00 49.84 180 GLU A O 1
ATOM 1490 N N . GLN A 1 181 ? -19.356 14.459 23.327 1.00 45.56 181 GLN A N 1
ATOM 1491 C CA . GLN A 1 181 ? -18.285 15.250 23.921 1.00 45.56 181 GLN A CA 1
ATOM 1492 C C . GLN A 1 181 ? -18.970 16.394 24.676 1.00 45.56 181 GLN A C 1
ATOM 1494 O O . GLN A 1 181 ? -19.556 17.256 24.040 1.00 45.56 181 GLN A O 1
ATOM 1499 N N . GLU A 1 182 ? -18.892 16.368 26.008 1.00 40.34 182 GLU A N 1
ATOM 1500 C CA . GLU A 1 182 ? -19.456 17.357 26.943 1.00 40.34 182 GLU A CA 1
ATOM 1501 C C . GLU A 1 182 ? -20.887 17.094 27.437 1.00 40.34 182 GLU A C 1
ATOM 1503 O O . GLU A 1 182 ? -21.817 17.849 27.179 1.00 40.34 182 GLU A O 1
ATOM 1508 N N . PHE A 1 183 ? -21.034 16.134 28.354 1.00 36.50 183 PHE A N 1
ATOM 1509 C CA . PHE A 1 183 ? -22.021 16.306 29.423 1.00 36.50 183 PHE A CA 1
ATOM 1510 C C . PHE A 1 183 ? -21.465 17.302 30.459 1.00 36.50 183 PHE A C 1
ATOM 1512 O O . PHE A 1 183 ? -20.855 16.925 31.463 1.00 36.50 183 PHE A O 1
ATOM 1519 N N . LYS A 1 184 ? -21.637 18.599 30.192 1.00 38.78 184 LYS A N 1
ATOM 1520 C CA . LYS A 1 184 ? -21.685 19.639 31.231 1.00 38.78 184 LYS A CA 1
ATOM 1521 C C . LYS A 1 184 ? -23.057 20.303 31.153 1.00 38.78 184 LYS A C 1
ATOM 1523 O O . LYS A 1 184 ? -23.314 21.110 30.275 1.00 38.78 184 LYS A O 1
ATOM 1528 N N . THR A 1 185 ? -24.013 19.762 31.907 1.00 41.19 185 THR A N 1
ATOM 1529 C CA . THR A 1 185 ? -24.467 20.262 33.225 1.00 41.19 185 THR A CA 1
ATOM 1530 C C . THR A 1 185 ? -25.295 21.534 33.123 1.00 41.19 185 THR A C 1
ATOM 1532 O O . THR A 1 185 ? -24.797 22.629 33.363 1.00 41.19 185 THR A O 1
ATOM 1535 N N . GLU A 1 186 ? -26.588 21.357 32.861 1.00 33.97 186 GLU A N 1
ATOM 1536 C CA . GLU A 1 186 ? -27.600 22.264 33.391 1.00 33.97 186 GLU A CA 1
ATOM 1537 C C . GLU A 1 186 ? -27.871 21.882 34.850 1.00 33.97 186 GLU A C 1
ATOM 1539 O O . GLU A 1 186 ? -28.477 20.842 35.128 1.00 33.97 186 GLU A O 1
ATOM 1544 N N . ARG A 1 187 ? -27.361 22.699 35.774 1.00 35.72 187 ARG A N 1
ATOM 1545 C CA . ARG A 1 187 ? -27.972 23.023 37.070 1.00 35.72 187 ARG A CA 1
ATOM 1546 C C . ARG A 1 187 ? -27.223 24.167 37.733 1.00 35.72 187 ARG A C 1
ATOM 1548 O O . ARG A 1 187 ? -25.981 24.069 37.828 1.00 35.72 187 ARG A O 1
#

Organism: Perkinsus marinus (strain ATCC 50983 / TXsc) (NCBI:txid423536)

Nearest PDB structures (foldseek):
  9g6k-assembly1_L0  TM=6.883E-01  e=6.040E-18  Toxoplasma gondii
  6sqv-assembly4_DDD  TM=8.753E-01  e=2.446E-04  Homo sapiens
  7evo-assembly1_G  TM=7.737E-01  e=1.079E-04  Homo sapiens
  2cph-assembly1_A  TM=7.252E-01  e=5.204E-04  Mus musculus
  2peh-assembly1_A  TM=7.795E-01  e=4.706E-03  Homo sapiens

Mean predicted aligned error: 11.82 Å